Protein AF-V8CG29-F1 (afdb_monomer)

Secondary structure (DSSP, 8-state):
---------PPPPB-PSSEEEE----B---TT------HHHHHHGGGS-PPPSBSS-S----TTS--PBB--TTHHHHHHHHHHHS--SEEEEES--BSS--TTSHHHHHHTHHHHHHHHHHTTTSEEEEE--SSS-S--TTTSTTSEEE-GGG-SEEEEETTEEEEEE-S-TTS-HHHHHHHHHHHSHHHHHHHHHHHHHTTTHHHHHHHHHHHTSPPPP----HHHHHHHHHHHHHHHHHHHHHTHHHHT-GGGGGG--TT--GGG---EEEE-TT---EEETTEEEPPPHHHH-B-EE-

Organism: NCBI:txid1357399

pLDDT: mean 79.33, std 20.2, range [27.53, 98.56]

Radius of gyration: 20.29 Å; Cα contacts (8 Å, |Δi|>4): 491; chains: 1; bounding box: 60×56×51 Å

Mean predicted aligned error: 9.89 Å

Foldseek 3Di:
DDDDDPLPQDDFAAQDPQEWEAFAQADDQDPPDDPDPPPVCLVVVPPDCDDQQWPDDLDADDQPDFFIFGNDPPFPVRVLVSCLSPPTQAYEYAENSHLAAQVLAPVSCVSCVNVLVSLLSNLVPYAAEHAYYLRHANDDCVSVVSYRYHGQVNAQAWYDYPNAIAGGHQQPPPPDPVVVVVSCVCRPPVNSVVVNVVCVVVVNVVVVVVSVVSVVDDDDADDDDPVRVVVVQVVSQVVVLVVCVVCVCVNCPPSNPPDDPPDDDSVPHPYAYDHHHRQHSHDDDSYGHAHNCNPRSGMHTD

Nearest PDB structures (foldseek):
  6pj3-assembly1_A  TM=6.620E-01  e=3.407E-06  Klebsiella pneumoniae
  8s7f-assembly1_A-2  TM=5.990E-01  e=1.421E-06  Escherichia coli
  8qk2-assembly1_A-2  TM=6.636E-01  e=8.170E-06  Klebsiella pneumoniae
  6pib-assembly1_A  TM=5.629E-01  e=2.342E-06  Klebsiella pneumoniae
  5wly-assembly1_A  TM=5.897E-01  e=7.273E-05  Escherichia coli

Sequence (302 aa):
MAIALDSSSLHIPEILSPAVFIADAHYIPEPSYTFTLDSSKLESSQNTRAEAPLESKWEFLDSSSPYPRYIGENGFTGLLQSLLLKPPAQLFLMGDIAHLFIPHITHNATIHREFIALLNALSHCVEVFYFEGNHDFGLDSRLLPRVKIYPRKLQPAIFTYQNQPFLLSHGDCFITKGYECYITALSAPFTLSVLKLIDTLSLGYIHSYAQSLVNAKHIKSLAFNEDDFRDFASKRIAAYKHYAYSNAHDLLSPQNQAHKPYGQTLEEFDFGVIEGHFHIGKRWQSFFALPSFYCEKRILIL

Solvent-accessible surface area (backbone atoms only — not comparable to full-atom values): 17047 Å² total; per-residue (Å²): 134,84,79,78,78,79,82,72,65,49,72,73,50,69,65,47,71,48,25,38,38,43,14,30,40,46,45,73,75,63,98,77,75,74,87,70,86,58,67,70,56,70,68,66,55,82,80,58,91,71,75,72,56,38,82,53,72,102,66,73,62,53,100,85,52,75,64,49,34,57,72,49,65,72,58,70,62,35,50,56,52,51,36,62,78,54,60,41,55,24,37,37,38,26,10,24,46,29,55,72,37,40,49,70,28,65,62,52,37,56,66,36,45,57,60,44,50,52,51,46,59,38,29,75,73,21,51,31,36,38,30,26,27,96,35,24,36,67,78,51,55,90,72,34,74,61,44,48,71,36,52,61,91,56,47,67,34,69,31,28,45,95,91,39,47,29,37,36,34,18,51,77,66,90,74,47,74,67,55,54,51,52,54,52,55,58,69,29,70,67,46,43,52,49,52,27,51,51,25,63,75,50,73,41,49,53,55,56,50,53,49,51,62,52,70,71,53,80,86,74,71,51,87,64,60,72,67,60,40,50,54,50,50,51,54,49,52,51,52,54,50,51,49,48,64,75,38,38,64,74,78,55,33,85,60,42,61,80,72,64,68,91,83,76,56,78,91,71,60,79,67,23,35,40,31,12,70,63,31,54,53,45,73,57,94,57,37,38,38,33,26,21,26,57,84,67,30,21,35,47,57,77

Structure (mmCIF, N/CA/C/O backbone):
data_AF-V8CG29-F1
#
_entry.id   AF-V8CG29-F1
#
loop_
_atom_site.group_PDB
_atom_site.id
_atom_site.type_symbol
_atom_site.label_atom_id
_atom_site.label_alt_id
_atom_site.label_comp_id
_atom_site.label_asym_id
_atom_site.label_entity_id
_atom_site.label_seq_id
_atom_site.pdbx_PDB_ins_code
_atom_site.Cartn_x
_atom_site.Cartn_y
_atom_site.Cartn_z
_atom_site.occupancy
_atom_site.B_iso_or_equiv
_atom_site.auth_seq_id
_atom_site.auth_comp_id
_atom_site.auth_asym_id
_atom_site.auth_atom_id
_atom_site.pdbx_PDB_model_num
ATOM 1 N N . MET A 1 1 ? -39.908 -6.760 -21.863 1.00 34.03 1 MET A N 1
ATOM 2 C CA . MET A 1 1 ? -39.204 -7.638 -20.908 1.00 34.03 1 MET A CA 1
ATOM 3 C C . MET A 1 1 ? -38.256 -6.743 -20.126 1.00 34.03 1 MET A C 1
ATOM 5 O O . MET A 1 1 ? -37.232 -6.344 -20.660 1.00 34.03 1 MET A O 1
ATOM 9 N N . ALA A 1 2 ? -38.700 -6.266 -18.964 1.00 27.53 2 ALA A N 1
ATOM 10 C CA . ALA A 1 2 ? -37.921 -5.359 -18.130 1.00 27.53 2 ALA A CA 1
ATOM 11 C C . ALA A 1 2 ? -36.828 -6.176 -17.434 1.00 27.53 2 ALA A C 1
ATOM 13 O O . ALA A 1 2 ? -37.138 -7.108 -16.696 1.00 27.53 2 ALA A O 1
ATOM 14 N N . ILE A 1 3 ? -35.567 -5.869 -17.727 1.00 28.58 3 ILE A N 1
ATOM 15 C CA . ILE A 1 3 ? -34.434 -6.404 -16.976 1.00 28.58 3 ILE A CA 1
ATOM 16 C C . ILE A 1 3 ? -34.436 -5.644 -15.653 1.00 28.58 3 ILE A C 1
ATOM 18 O O . ILE A 1 3 ? -34.254 -4.426 -15.635 1.00 28.58 3 ILE A O 1
ATOM 22 N N . ALA A 1 4 ? -34.739 -6.356 -14.571 1.00 28.12 4 ALA A N 1
ATOM 23 C CA . ALA A 1 4 ? -34.609 -5.843 -13.221 1.00 28.12 4 ALA A CA 1
ATOM 24 C C . 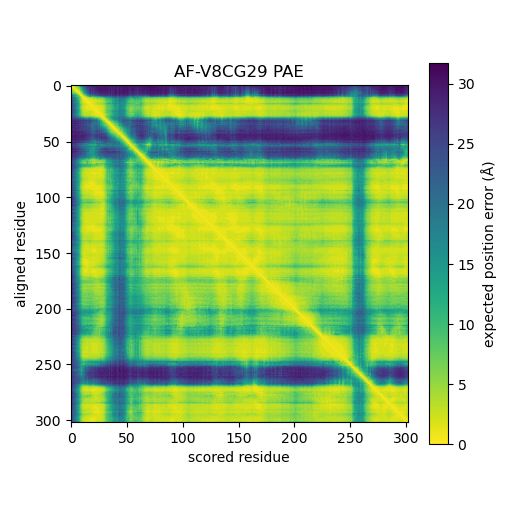ALA A 1 4 ? -33.145 -5.437 -13.005 1.00 28.12 4 ALA A C 1
ATOM 26 O O . ALA A 1 4 ? -32.244 -6.269 -13.100 1.00 28.12 4 ALA A O 1
ATOM 27 N N . LEU A 1 5 ? -32.917 -4.144 -12.780 1.00 30.52 5 LEU A N 1
ATOM 28 C CA . LEU A 1 5 ? -31.657 -3.642 -12.253 1.00 30.52 5 LEU A CA 1
ATOM 29 C C . LEU A 1 5 ? -31.585 -4.105 -10.800 1.00 30.52 5 LEU A C 1
ATOM 31 O O . LEU A 1 5 ? -32.361 -3.645 -9.964 1.00 30.52 5 LEU A O 1
ATOM 35 N N . ASP A 1 6 ? -30.702 -5.064 -10.545 1.00 31.94 6 ASP A N 1
ATOM 36 C CA . ASP A 1 6 ? -30.372 -5.527 -9.206 1.00 31.94 6 ASP A CA 1
ATOM 37 C C . ASP A 1 6 ? -29.785 -4.354 -8.411 1.00 31.94 6 ASP A C 1
ATOM 39 O O . ASP A 1 6 ? -28.747 -3.785 -8.759 1.00 31.94 6 ASP A O 1
ATOM 43 N N . SER A 1 7 ? -30.510 -3.934 -7.380 1.00 35.12 7 SER A N 1
ATOM 44 C CA . SER A 1 7 ? -30.090 -2.921 -6.425 1.00 35.12 7 SER A CA 1
ATOM 45 C C . SER A 1 7 ? -29.078 -3.546 -5.466 1.00 35.12 7 SER A C 1
ATOM 47 O O . SER A 1 7 ? -29.428 -3.916 -4.345 1.00 35.12 7 SER A O 1
ATOM 49 N N . SER A 1 8 ? -27.826 -3.684 -5.902 1.00 38.28 8 SER A N 1
ATOM 50 C CA . SER A 1 8 ? -26.738 -4.116 -5.028 1.00 38.28 8 SER A CA 1
ATOM 51 C C . SER A 1 8 ? -26.508 -3.052 -3.951 1.00 38.28 8 SER A C 1
ATOM 53 O O . SER A 1 8 ? -25.985 -1.972 -4.234 1.00 38.28 8 SER A O 1
ATOM 55 N N . SER A 1 9 ? -26.915 -3.345 -2.718 1.00 38.59 9 SER A N 1
ATOM 56 C CA . SER A 1 9 ? -26.500 -2.619 -1.518 1.00 38.59 9 SER A CA 1
ATOM 57 C C . SER A 1 9 ? -24.975 -2.526 -1.496 1.00 38.59 9 SER A C 1
ATOM 59 O O . SER A 1 9 ? -24.293 -3.550 -1.435 1.00 38.59 9 SER A O 1
ATOM 61 N N . LEU A 1 10 ? -24.440 -1.312 -1.594 1.00 46.72 10 LEU A N 1
ATOM 62 C CA . LEU A 1 10 ? -23.004 -1.079 -1.637 1.00 46.72 10 LEU A CA 1
ATOM 63 C C . LEU A 1 10 ? -22.427 -1.402 -0.239 1.00 46.72 10 LEU A C 1
ATOM 65 O O . LEU A 1 10 ? -22.862 -0.840 0.766 1.00 46.72 10 LEU A O 1
ATOM 69 N N . HIS A 1 11 ? -21.546 -2.404 -0.177 1.00 66.31 11 HIS A N 1
ATOM 70 C CA . HIS A 1 11 ? -21.019 -3.012 1.051 1.00 66.31 11 HIS A CA 1
ATOM 71 C C . HIS A 1 11 ? -19.610 -2.464 1.320 1.00 66.31 11 HIS A C 1
ATOM 73 O O . HIS A 1 11 ? -18.736 -2.588 0.461 1.00 66.31 11 HIS A O 1
ATOM 79 N N . ILE A 1 12 ? -19.368 -1.878 2.500 1.00 81.44 12 ILE A N 1
ATOM 80 C CA . ILE A 1 12 ? -18.006 -1.512 2.932 1.00 81.44 12 ILE A CA 1
ATOM 81 C C . ILE A 1 12 ? -17.187 -2.809 3.019 1.00 81.44 12 ILE A C 1
ATOM 83 O O . ILE A 1 12 ? -17.648 -3.749 3.665 1.00 81.44 12 ILE A O 1
ATOM 87 N N . PRO A 1 13 ? -16.026 -2.924 2.355 1.00 90.44 13 PRO A N 1
ATOM 88 C CA . PRO A 1 13 ? -15.262 -4.166 2.367 1.00 90.44 13 PRO A CA 1
ATOM 89 C C . PRO A 1 13 ? -14.799 -4.516 3.788 1.00 90.44 13 PRO A C 1
ATOM 91 O O . PRO A 1 13 ? -14.335 -3.653 4.531 1.00 90.44 13 PRO A O 1
ATOM 94 N N . GLU A 1 14 ? -14.921 -5.790 4.155 1.00 94.19 14 GLU A N 1
ATOM 95 C CA . GLU A 1 14 ? -14.506 -6.303 5.462 1.00 94.19 14 GLU A CA 1
ATOM 96 C C . GLU A 1 14 ? -13.064 -6.828 5.412 1.00 94.19 14 GLU A C 1
ATOM 98 O O . GLU A 1 14 ? -12.642 -7.428 4.419 1.00 94.19 14 GLU A O 1
ATOM 103 N N . ILE A 1 15 ? -12.312 -6.607 6.490 1.00 95.00 15 ILE A N 1
ATOM 104 C CA . ILE A 1 15 ? -11.005 -7.212 6.744 1.00 95.00 15 ILE A CA 1
ATOM 105 C C . ILE A 1 15 ? -11.249 -8.599 7.351 1.00 95.00 15 ILE A C 1
ATOM 107 O O . ILE A 1 15 ? -11.707 -8.721 8.488 1.00 95.00 15 ILE A O 1
ATOM 111 N N . LEU A 1 16 ? -10.956 -9.644 6.582 1.00 93.00 16 LEU A N 1
ATOM 112 C CA . LEU A 1 16 ? -11.199 -11.042 6.925 1.00 93.00 16 LEU A CA 1
ATOM 113 C C . LEU A 1 16 ? -9.931 -11.698 7.463 1.00 93.00 16 LEU A C 1
ATOM 115 O O . LEU A 1 16 ? -8.890 -11.691 6.809 1.00 93.00 16 LEU A O 1
ATOM 119 N N . SER A 1 17 ? -10.042 -12.328 8.628 1.00 87.75 17 SER A N 1
ATOM 120 C CA . SER A 1 17 ? -8.912 -13.010 9.250 1.00 87.75 17 SER A CA 1
ATOM 121 C C . SER A 1 17 ? -8.660 -14.412 8.655 1.00 87.75 17 SER A C 1
ATOM 123 O O . SER A 1 17 ? -9.624 -15.146 8.409 1.00 87.75 17 SER A O 1
ATOM 125 N N . PRO A 1 18 ? -7.393 -14.837 8.460 1.00 90.38 18 PRO A N 1
ATOM 126 C CA . PRO A 1 18 ? -6.180 -14.044 8.654 1.00 90.38 18 PRO A CA 1
ATOM 127 C C . PRO A 1 18 ? -5.969 -13.052 7.501 1.00 90.38 18 PRO A C 1
ATOM 129 O O . PRO A 1 18 ? -5.910 -13.459 6.339 1.00 90.38 18 PRO A O 1
ATOM 132 N N . ALA A 1 19 ? -5.804 -11.773 7.828 1.00 93.75 19 ALA A N 1
ATOM 133 C CA . ALA A 1 19 ? -5.446 -10.697 6.913 1.00 93.75 19 ALA A CA 1
ATOM 134 C C . ALA A 1 19 ? -3.990 -10.295 7.149 1.00 93.75 19 ALA A C 1
ATOM 136 O O . ALA A 1 19 ? -3.619 -9.869 8.241 1.00 93.75 19 ALA A O 1
ATOM 137 N N . VAL A 1 20 ? -3.157 -10.415 6.118 1.00 94.94 20 VAL A N 1
ATOM 138 C CA . VAL A 1 20 ? -1.737 -10.051 6.181 1.00 94.94 20 VAL A CA 1
ATOM 139 C C . VAL A 1 20 ? -1.539 -8.661 5.600 1.00 94.94 20 VAL A C 1
ATOM 141 O O . VAL A 1 20 ? -1.931 -8.412 4.468 1.00 94.94 20 VAL A O 1
ATOM 144 N N . PHE A 1 21 ? -0.878 -7.776 6.336 1.00 97.00 21 PHE A N 1
ATOM 145 C CA . PHE A 1 21 ? -0.524 -6.429 5.902 1.00 97.00 21 PHE A CA 1
ATOM 146 C C . PHE A 1 21 ? 0.991 -6.303 5.802 1.00 97.00 21 PHE A C 1
ATOM 148 O O . PHE A 1 21 ? 1.718 -6.570 6.763 1.00 97.00 21 PHE A O 1
ATOM 155 N N . ILE A 1 22 ? 1.460 -5.857 4.642 1.00 96.75 22 ILE A N 1
ATOM 156 C CA . ILE A 1 22 ? 2.871 -5.619 4.357 1.00 96.75 22 ILE A CA 1
ATOM 157 C C . ILE A 1 22 ? 3.008 -4.179 3.881 1.00 96.75 22 ILE A C 1
ATOM 159 O O . ILE A 1 22 ? 2.301 -3.772 2.965 1.00 96.75 22 ILE A O 1
ATOM 163 N N . ALA A 1 23 ? 3.918 -3.427 4.487 1.00 96.12 23 ALA A N 1
ATOM 164 C CA . ALA A 1 23 ? 4.266 -2.073 4.079 1.00 96.12 23 ALA A CA 1
ATOM 165 C C . ALA A 1 23 ? 5.773 -1.972 3.856 1.00 96.12 23 ALA A C 1
ATOM 167 O O . ALA A 1 23 ? 6.543 -2.715 4.476 1.00 96.12 23 ALA A O 1
ATOM 168 N N . ASP A 1 24 ? 6.171 -1.040 2.991 1.00 93.12 24 ASP A N 1
ATOM 169 C CA . ASP A 1 24 ? 7.565 -0.634 2.823 1.00 93.12 24 ASP A CA 1
ATOM 170 C C . ASP A 1 24 ? 8.512 -1.825 2.600 1.00 93.12 24 ASP A C 1
ATOM 172 O O . ASP A 1 24 ? 9.468 -2.062 3.339 1.00 93.12 24 ASP A O 1
ATOM 176 N N . ALA A 1 25 ? 8.185 -2.678 1.628 1.00 93.38 25 ALA A N 1
ATOM 177 C CA . ALA A 1 25 ? 9.011 -3.843 1.324 1.00 93.38 25 ALA A CA 1
ATOM 178 C C . ALA A 1 25 ? 10.212 -3.488 0.440 1.00 93.38 25 ALA A C 1
ATOM 180 O O . ALA A 1 25 ? 11.212 -4.212 0.480 1.00 93.38 25 ALA A O 1
ATOM 181 N N . HIS A 1 26 ? 10.117 -2.389 -0.323 1.00 92.25 26 HIS A N 1
ATOM 182 C CA . HIS A 1 26 ? 11.144 -1.889 -1.235 1.00 92.25 26 HIS A CA 1
ATOM 183 C C . HIS A 1 26 ? 11.833 -2.998 -2.048 1.00 92.25 26 HIS A C 1
ATOM 185 O O . HIS A 1 26 ? 13.058 -3.078 -2.139 1.00 92.25 26 HIS A O 1
ATOM 191 N N . TYR A 1 27 ? 11.033 -3.872 -2.654 1.00 92.56 27 TYR A N 1
ATOM 192 C CA . TYR A 1 27 ? 11.509 -4.912 -3.554 1.00 92.56 27 TYR A CA 1
ATOM 193 C C . TYR A 1 27 ? 12.274 -4.311 -4.738 1.00 92.56 27 TYR A C 1
ATOM 195 O O . TYR A 1 27 ? 11.787 -3.398 -5.408 1.00 92.56 27 TYR A O 1
ATOM 203 N N . ILE A 1 28 ? 13.461 -4.856 -5.000 1.00 89.50 28 ILE A N 1
ATOM 204 C CA . ILE A 1 28 ? 14.303 -4.521 -6.147 1.00 89.50 28 ILE A CA 1
ATOM 205 C C . ILE A 1 28 ? 14.414 -5.789 -7.006 1.00 89.50 28 ILE A C 1
ATOM 207 O O . ILE A 1 28 ? 14.824 -6.827 -6.481 1.00 89.50 28 ILE A O 1
ATOM 211 N N . PRO A 1 29 ? 14.045 -5.746 -8.299 1.00 85.62 29 PRO A N 1
ATOM 212 C CA . PRO A 1 29 ? 14.230 -6.884 -9.190 1.00 85.62 29 PRO A CA 1
ATOM 213 C C . PRO A 1 29 ? 15.710 -7.230 -9.368 1.00 85.62 29 PRO A C 1
ATOM 215 O O . PRO A 1 29 ? 16.511 -6.376 -9.747 1.00 85.62 29 PRO A O 1
ATOM 218 N N . GLU A 1 30 ? 16.057 -8.497 -9.155 1.00 74.81 30 GLU A N 1
ATOM 219 C CA . GLU A 1 30 ? 17.387 -9.024 -9.465 1.00 74.81 30 GLU A CA 1
ATOM 220 C C . GLU A 1 30 ? 17.439 -9.490 -10.933 1.00 74.81 30 GLU A C 1
ATOM 222 O O . GLU A 1 30 ? 16.522 -10.187 -11.377 1.00 74.81 30 GLU A O 1
ATOM 227 N N . PRO A 1 31 ? 18.501 -9.188 -11.707 1.00 56.25 31 PRO A N 1
ATOM 228 C CA . PRO A 1 31 ? 18.587 -9.541 -13.131 1.00 56.25 31 PRO A CA 1
ATOM 229 C C . PRO A 1 31 ? 18.577 -11.049 -13.444 1.00 56.25 31 PRO A C 1
ATOM 231 O O . PRO A 1 31 ? 18.429 -11.425 -14.607 1.00 56.25 31 PRO A O 1
ATOM 234 N N . SER A 1 32 ? 18.793 -11.911 -12.446 1.00 47.50 32 SER A N 1
ATOM 235 C CA . SER A 1 32 ? 19.057 -13.348 -12.615 1.00 47.50 32 SER A CA 1
ATOM 236 C C . SER A 1 32 ? 18.117 -14.275 -11.842 1.00 47.50 32 SER A C 1
ATOM 238 O O . SER A 1 32 ? 18.257 -15.496 -11.958 1.00 47.50 32 SER A O 1
ATOM 240 N N . TYR A 1 33 ? 17.154 -13.749 -11.079 1.00 45.09 33 TYR A N 1
ATOM 241 C CA . TYR A 1 33 ? 16.130 -14.615 -10.502 1.00 45.09 33 TYR A CA 1
ATOM 242 C C . TYR A 1 33 ? 15.228 -15.105 -11.641 1.00 45.09 33 TYR A C 1
ATOM 244 O O . TYR A 1 33 ? 14.892 -14.349 -12.550 1.00 45.09 33 TYR A O 1
ATOM 252 N N . THR A 1 34 ? 14.963 -16.411 -11.668 1.00 43.78 34 THR A N 1
ATOM 253 C CA . THR A 1 34 ? 13.968 -17.007 -12.560 1.00 43.78 34 THR A CA 1
ATOM 254 C C . THR A 1 34 ? 12.904 -17.627 -11.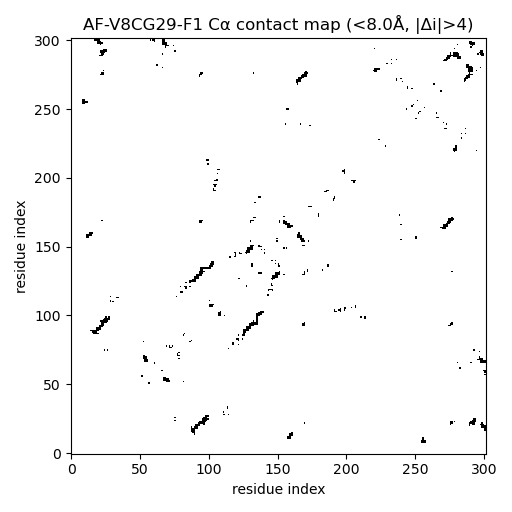679 1.00 43.78 34 THR A C 1
ATOM 256 O O . THR A 1 34 ? 13.148 -18.657 -11.046 1.00 43.78 34 THR A O 1
ATOM 259 N N . PHE A 1 35 ? 11.728 -17.006 -11.617 1.00 46.88 35 PHE A N 1
ATOM 260 C CA . PHE A 1 35 ? 10.584 -17.586 -10.927 1.00 46.88 35 PHE A CA 1
ATOM 261 C C . PHE A 1 35 ? 10.130 -18.840 -11.681 1.00 46.88 35 PHE A C 1
ATOM 263 O O . PHE A 1 35 ? 9.373 -18.786 -12.650 1.00 46.88 35 PHE A O 1
ATOM 270 N N . THR A 1 36 ? 10.628 -19.993 -11.245 1.00 45.53 36 THR A N 1
ATOM 271 C CA . THR A 1 36 ? 10.132 -21.300 -11.666 1.00 45.53 36 THR A CA 1
ATOM 272 C C . THR A 1 36 ? 9.111 -21.751 -10.635 1.00 45.53 36 THR A C 1
ATOM 274 O O . THR A 1 36 ? 9.452 -22.124 -9.514 1.00 45.53 36 THR A O 1
ATOM 277 N N . LEU A 1 37 ? 7.830 -21.688 -11.009 1.00 48.44 37 LEU A N 1
ATOM 278 C CA . LEU A 1 37 ? 6.766 -22.333 -10.250 1.00 48.44 37 LEU A CA 1
ATOM 279 C C . LEU A 1 37 ? 6.925 -23.848 -10.431 1.00 48.44 37 LEU A C 1
ATOM 281 O O . LEU A 1 37 ? 6.320 -24.453 -11.317 1.00 48.44 37 LEU A O 1
ATOM 285 N N . ASP A 1 38 ? 7.813 -24.448 -9.643 1.00 41.81 38 ASP A N 1
ATOM 286 C CA . ASP A 1 38 ? 8.037 -25.887 -9.667 1.00 41.81 38 ASP A CA 1
ATOM 287 C C . ASP A 1 38 ? 6.854 -26.593 -8.995 1.00 41.81 38 ASP A C 1
ATOM 289 O O . ASP A 1 38 ? 6.817 -26.827 -7.786 1.00 41.81 38 ASP A O 1
ATOM 293 N N . SER A 1 39 ? 5.851 -26.903 -9.812 1.00 40.59 39 SER A N 1
ATOM 294 C CA . SER A 1 39 ? 4.637 -27.622 -9.424 1.00 40.59 39 SER A CA 1
ATOM 295 C C . SER A 1 39 ? 4.937 -29.003 -8.824 1.00 40.59 39 SER A C 1
ATOM 297 O O . SER A 1 39 ? 4.123 -29.508 -8.057 1.00 40.59 39 SER A O 1
ATOM 299 N N . SER A 1 40 ? 6.123 -29.577 -9.073 1.00 38.97 40 SER A N 1
ATOM 300 C CA . SER A 1 40 ? 6.540 -30.862 -8.494 1.00 38.97 40 SER A CA 1
ATOM 301 C C . SER A 1 40 ? 6.942 -30.769 -7.011 1.00 38.97 40 SER A C 1
ATOM 303 O O . SER A 1 40 ? 6.782 -31.738 -6.267 1.00 38.97 40 SER A O 1
ATOM 305 N N . LYS A 1 41 ? 7.366 -29.588 -6.531 1.00 39.88 41 LYS A N 1
ATOM 306 C CA . LYS A 1 41 ? 7.639 -29.340 -5.101 1.00 39.88 41 LYS A CA 1
ATOM 307 C C . LYS A 1 41 ? 6.378 -29.098 -4.273 1.00 39.88 41 LYS A C 1
ATOM 309 O O . LYS A 1 41 ? 6.429 -29.224 -3.048 1.00 39.88 41 LYS A O 1
ATOM 314 N N . LEU A 1 42 ? 5.254 -28.779 -4.919 1.00 40.84 42 LEU A N 1
ATOM 315 C CA . LEU A 1 42 ? 3.969 -28.594 -4.242 1.00 40.84 42 LEU A CA 1
ATOM 316 C C . LEU A 1 42 ? 3.427 -29.926 -3.692 1.00 40.84 42 LEU A C 1
ATOM 318 O O . LEU A 1 42 ? 2.812 -29.947 -2.629 1.00 40.84 42 LEU A O 1
ATOM 322 N N . GLU A 1 43 ? 3.710 -31.039 -4.376 1.00 34.81 43 GLU A N 1
ATOM 323 C CA . GLU A 1 43 ? 3.275 -32.380 -3.962 1.00 34.81 43 GLU A CA 1
ATOM 324 C C . GLU A 1 43 ? 4.311 -33.099 -3.078 1.00 34.81 43 GLU A C 1
ATOM 326 O O . GLU A 1 43 ? 3.936 -33.837 -2.167 1.00 34.81 43 GLU A O 1
ATOM 331 N N . SER A 1 44 ? 5.616 -32.844 -3.253 1.00 31.27 44 SER A N 1
ATOM 332 C CA . SER A 1 44 ? 6.663 -33.516 -2.462 1.00 31.27 44 SER A CA 1
ATOM 333 C C . SER A 1 44 ? 6.900 -32.911 -1.068 1.00 31.27 44 SER A C 1
ATOM 335 O O . SER A 1 44 ? 7.568 -33.527 -0.238 1.00 31.27 44 SER A O 1
ATOM 337 N N . SER A 1 45 ? 6.364 -31.719 -0.779 1.00 38.22 45 SER A N 1
ATOM 338 C CA . SER A 1 45 ? 6.527 -31.032 0.515 1.00 38.22 45 SER A CA 1
ATOM 339 C C . SER A 1 45 ? 5.550 -31.503 1.607 1.00 38.22 45 SER A C 1
ATOM 341 O O . SER A 1 45 ? 5.539 -30.939 2.702 1.00 38.22 45 SER A O 1
ATOM 343 N N . GLN A 1 46 ? 4.747 -32.544 1.369 1.00 37.72 46 GLN A N 1
ATOM 344 C CA . GLN A 1 46 ? 3.841 -33.075 2.395 1.00 37.72 46 GLN A CA 1
ATOM 345 C C . GLN A 1 46 ? 4.538 -33.932 3.470 1.00 37.72 46 GLN A C 1
ATOM 347 O O . GLN A 1 46 ? 3.871 -34.352 4.412 1.00 37.72 46 GLN A O 1
ATOM 352 N N . ASN A 1 47 ? 5.857 -34.176 3.386 1.00 35.75 47 ASN A N 1
ATOM 353 C CA . ASN A 1 47 ? 6.530 -35.121 4.293 1.00 35.75 47 ASN A CA 1
ATOM 354 C C . ASN A 1 47 ? 7.807 -34.637 5.001 1.00 35.75 47 ASN A C 1
ATOM 356 O O . ASN A 1 47 ? 8.500 -35.427 5.638 1.00 35.75 47 ASN A O 1
ATOM 360 N N . THR A 1 48 ? 8.089 -33.337 4.989 1.00 35.22 48 THR A N 1
ATOM 361 C CA . THR A 1 48 ? 9.075 -32.737 5.898 1.00 35.22 48 THR A CA 1
ATOM 362 C C . THR A 1 48 ? 8.431 -31.560 6.597 1.00 35.22 48 THR A C 1
ATOM 364 O O . THR A 1 48 ? 7.950 -30.632 5.954 1.00 35.22 48 THR A O 1
ATOM 367 N N . ARG A 1 49 ? 8.404 -31.623 7.928 1.00 38.03 49 ARG A N 1
ATOM 368 C CA . ARG A 1 49 ? 7.906 -30.585 8.831 1.00 38.03 49 ARG A CA 1
ATOM 369 C C . ARG A 1 49 ? 8.830 -29.362 8.727 1.00 38.03 49 ARG A C 1
ATOM 371 O O . ARG A 1 49 ? 9.677 -29.163 9.585 1.00 38.03 49 ARG A O 1
ATOM 378 N N . ALA A 1 50 ? 8.725 -28.604 7.637 1.00 41.56 50 ALA A N 1
ATOM 379 C CA . ALA A 1 50 ? 9.383 -27.314 7.510 1.00 41.56 50 ALA A CA 1
ATOM 380 C C . ALA A 1 50 ? 8.794 -26.405 8.595 1.00 41.56 50 ALA A C 1
ATOM 382 O O . ALA A 1 50 ? 7.579 -26.190 8.642 1.00 41.56 50 ALA A O 1
ATOM 383 N N . GLU A 1 51 ? 9.633 -25.966 9.530 1.00 46.16 51 GLU A N 1
ATOM 384 C CA . GLU A 1 51 ? 9.239 -25.001 10.553 1.00 46.16 51 GLU A CA 1
ATOM 385 C C . GLU A 1 51 ? 8.687 -23.738 9.872 1.00 46.16 51 GLU A C 1
ATOM 387 O O . GLU A 1 51 ? 9.163 -23.326 8.813 1.00 46.16 51 GLU A O 1
ATOM 392 N N . ALA A 1 52 ? 7.612 -23.168 10.426 1.00 52.47 52 ALA A N 1
ATOM 393 C CA . ALA A 1 52 ? 6.941 -22.022 9.820 1.00 52.47 52 ALA A CA 1
ATOM 394 C C . ALA A 1 52 ? 7.917 -20.826 9.722 1.00 52.47 52 ALA A C 1
ATOM 396 O O . ALA A 1 52 ? 8.590 -20.534 10.705 1.00 52.47 52 ALA A O 1
ATOM 397 N N . PRO A 1 53 ? 7.984 -20.097 8.590 1.00 61.81 53 PRO A N 1
ATOM 398 C CA . PRO A 1 53 ? 9.000 -19.061 8.344 1.00 61.81 53 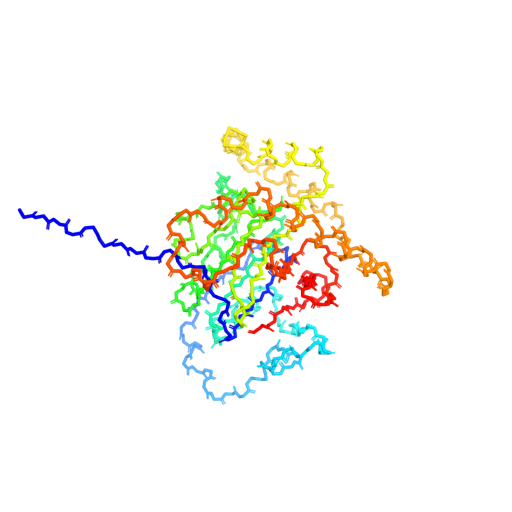PRO A CA 1
ATOM 399 C C . PRO A 1 53 ? 8.759 -17.724 9.087 1.00 61.81 53 PRO A C 1
ATOM 401 O O . PRO A 1 53 ? 9.232 -16.668 8.661 1.00 61.81 53 PRO A O 1
ATOM 404 N N . LEU A 1 54 ? 8.020 -17.756 10.197 1.00 56.38 54 LEU A N 1
ATOM 405 C CA . LEU A 1 54 ? 7.674 -16.619 11.055 1.00 56.38 54 LEU A CA 1
ATOM 406 C C . LEU A 1 54 ? 8.109 -16.927 12.497 1.00 56.38 54 LEU A C 1
ATOM 408 O O . LEU A 1 54 ? 7.951 -18.059 12.951 1.00 56.38 54 LEU A O 1
ATOM 412 N N . GLU A 1 55 ? 8.628 -15.923 13.219 1.00 49.47 55 GLU A N 1
ATOM 413 C CA . GLU A 1 55 ? 9.055 -16.062 14.632 1.00 49.47 55 GLU A CA 1
ATOM 414 C C . GLU A 1 55 ? 7.923 -16.538 15.567 1.00 49.47 55 GLU A C 1
ATOM 416 O O . GLU A 1 55 ? 8.190 -17.135 16.609 1.00 49.47 55 GLU A O 1
ATOM 421 N N . SER A 1 56 ? 6.660 -16.321 15.189 1.00 49.16 56 SER A N 1
ATOM 422 C CA . SER A 1 56 ? 5.480 -16.861 15.863 1.00 49.16 56 SER A CA 1
ATOM 423 C C . SER A 1 56 ? 4.634 -17.693 14.898 1.00 49.16 56 SER A C 1
ATOM 425 O O . SER A 1 56 ? 4.643 -17.493 13.679 1.00 49.16 56 SER A O 1
ATOM 427 N N . LYS A 1 57 ? 3.845 -18.633 15.442 1.00 49.34 57 LYS A N 1
ATOM 428 C CA . LYS A 1 57 ? 2.719 -19.215 14.696 1.00 49.34 57 LYS A CA 1
ATOM 429 C C . LYS A 1 57 ? 1.803 -18.079 14.217 1.00 49.34 57 LYS A C 1
ATOM 431 O O . LYS A 1 57 ? 1.907 -16.952 14.691 1.00 49.34 57 LYS A O 1
ATOM 436 N N . TRP A 1 58 ? 0.884 -18.394 13.304 1.00 45.22 58 TRP A N 1
ATOM 437 C CA . TRP A 1 58 ? -0.227 -17.532 12.858 1.00 45.22 58 TRP A CA 1
ATOM 438 C C . TRP A 1 58 ? -1.223 -17.247 13.997 1.00 45.22 58 TRP A C 1
ATOM 440 O O . TRP A 1 58 ? -2.430 -17.401 13.852 1.00 45.22 58 TRP A O 1
ATOM 450 N N . GLU A 1 59 ? -0.696 -16.968 15.175 1.00 40.12 59 GLU A N 1
ATOM 451 C CA . GLU A 1 59 ? -1.405 -16.605 16.371 1.00 40.12 59 GLU A CA 1
ATOM 452 C C . GLU A 1 59 ? -1.560 -15.091 16.320 1.00 40.12 59 GLU A C 1
ATOM 454 O O . GLU A 1 59 ? -0.630 -14.346 16.004 1.00 40.12 59 GLU A O 1
ATOM 459 N N . PHE A 1 60 ? -2.803 -14.686 16.528 1.00 39.38 60 PHE A N 1
ATOM 460 C CA . PHE A 1 60 ? -3.272 -13.322 16.438 1.00 39.38 60 PHE A CA 1
ATOM 461 C C . PHE A 1 60 ? -2.420 -12.388 17.292 1.00 39.38 60 PHE A C 1
ATOM 463 O O . PHE A 1 60 ? -2.077 -12.704 18.432 1.00 39.38 60 PHE A O 1
ATOM 470 N N . LEU A 1 61 ? -2.139 -11.204 16.754 1.00 45.78 61 LEU A N 1
ATOM 471 C CA . LEU A 1 61 ? -1.605 -10.113 17.549 1.00 45.78 61 LEU A CA 1
ATOM 472 C C . LEU A 1 61 ? -2.701 -9.629 18.503 1.00 45.78 61 LEU A C 1
ATOM 474 O O . LEU A 1 61 ? -3.612 -8.902 18.102 1.00 45.78 61 LEU A O 1
ATOM 478 N N . ASP A 1 62 ? -2.606 -9.997 19.781 1.00 42.19 62 ASP A N 1
ATOM 479 C CA . ASP A 1 62 ? -3.181 -9.143 20.815 1.00 42.19 62 ASP A CA 1
ATOM 480 C C . AS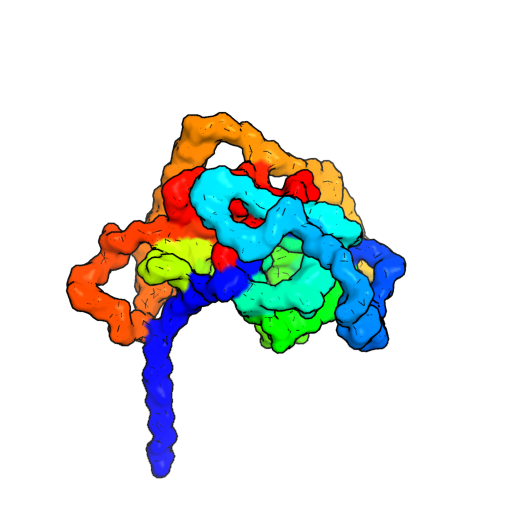P A 1 62 ? -2.440 -7.791 20.821 1.00 42.19 62 ASP A C 1
ATOM 482 O O . ASP A 1 62 ? -1.352 -7.640 20.260 1.00 42.19 62 ASP A O 1
ATOM 486 N N . SER A 1 63 ? -3.027 -6.762 21.430 1.00 43.25 63 SER A N 1
ATOM 487 C CA . SER A 1 63 ? -2.439 -5.415 21.466 1.00 43.25 63 SER A CA 1
ATOM 488 C C . SER A 1 63 ? -1.060 -5.329 22.142 1.00 43.25 63 SER A C 1
ATOM 490 O O . SER A 1 63 ? -0.449 -4.263 22.094 1.00 43.25 63 SER A O 1
ATOM 492 N N . SER A 1 64 ? -0.593 -6.399 22.794 1.00 44.38 64 SER A N 1
ATOM 493 C CA . SER A 1 64 ? 0.703 -6.487 23.472 1.00 44.38 64 SER A CA 1
ATOM 494 C C . SER A 1 64 ? 1.759 -7.288 22.708 1.00 44.38 64 SER A C 1
ATOM 496 O O . SER A 1 64 ? 2.943 -7.175 23.028 1.00 44.38 64 SER A O 1
ATOM 498 N N . SER A 1 65 ? 1.373 -8.065 21.695 1.00 50.03 65 SER A N 1
ATOM 499 C CA . SER A 1 65 ? 2.310 -8.861 20.911 1.00 50.03 65 SER A CA 1
ATOM 500 C C . SER A 1 65 ? 3.000 -7.998 19.842 1.00 50.03 65 SER A C 1
ATOM 502 O O . SER A 1 65 ? 2.339 -7.226 19.144 1.00 50.03 65 SER A O 1
ATOM 504 N N . PRO A 1 66 ? 4.332 -8.096 19.675 1.00 59.38 66 PRO A N 1
ATOM 505 C CA . PRO A 1 66 ? 5.035 -7.389 18.612 1.00 59.38 66 PRO A CA 1
ATOM 506 C C . PRO A 1 66 ? 4.650 -7.962 17.243 1.00 59.38 66 PRO A C 1
ATOM 508 O O . PRO A 1 66 ? 4.492 -9.173 17.107 1.00 59.38 66 PRO A O 1
ATOM 511 N N . TYR A 1 67 ? 4.564 -7.104 16.220 1.00 64.81 67 TYR A N 1
ATOM 512 C CA . TYR A 1 67 ? 4.356 -7.505 14.822 1.00 64.81 67 TYR A CA 1
ATOM 513 C C . TYR A 1 67 ? 5.272 -8.681 14.437 1.00 64.81 67 TYR A C 1
ATOM 515 O O . TYR A 1 67 ? 6.488 -8.556 14.632 1.00 64.81 67 TYR A O 1
ATOM 523 N N . PRO A 1 68 ? 4.754 -9.807 13.906 1.00 75.50 68 PRO A N 1
ATOM 524 C CA . PRO A 1 68 ? 5.573 -10.974 13.623 1.00 75.50 68 PRO A CA 1
ATOM 525 C C . PRO A 1 68 ? 6.661 -10.639 12.608 1.00 75.50 68 PRO A C 1
ATOM 527 O O . PRO A 1 68 ? 6.440 -9.909 11.637 1.00 75.50 68 PRO A O 1
ATOM 530 N N . ARG A 1 69 ? 7.851 -11.189 12.846 1.00 79.12 69 ARG A N 1
ATOM 531 C CA . ARG A 1 69 ? 8.997 -11.053 11.955 1.00 79.12 69 ARG A CA 1
ATOM 532 C C . ARG A 1 69 ? 9.090 -12.262 11.034 1.00 79.12 69 ARG A C 1
ATOM 534 O O . ARG A 1 69 ? 9.048 -13.406 11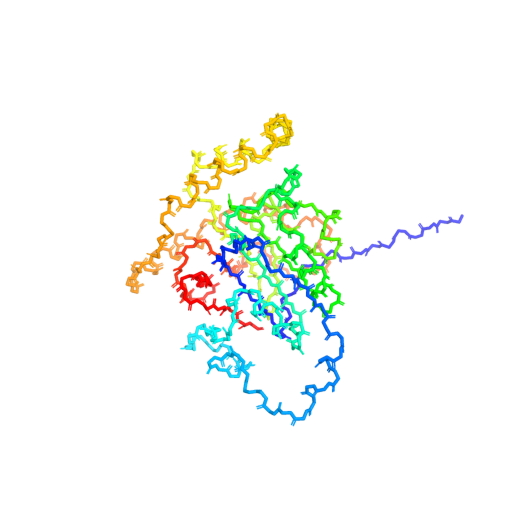.486 1.00 79.12 69 ARG A O 1
ATOM 541 N N . TYR A 1 70 ? 9.252 -11.995 9.748 1.00 82.38 70 TYR A N 1
ATOM 542 C CA . TYR A 1 70 ? 9.629 -12.982 8.755 1.00 82.38 70 TYR A CA 1
ATOM 543 C C . TYR A 1 70 ? 11.130 -13.261 8.853 1.00 82.38 70 TYR A C 1
ATOM 545 O O . TYR A 1 70 ? 11.953 -12.346 8.777 1.00 82.38 70 TYR A O 1
ATOM 553 N N . ILE A 1 71 ? 11.471 -14.536 9.007 1.00 78.38 71 ILE A N 1
ATOM 554 C CA . ILE A 1 71 ? 12.853 -15.018 9.162 1.00 78.38 71 ILE A CA 1
ATOM 555 C C . ILE A 1 71 ? 13.277 -15.957 8.030 1.00 78.38 71 ILE A C 1
ATOM 557 O O . ILE A 1 71 ? 14.394 -16.467 8.042 1.00 78.38 71 ILE A O 1
ATOM 561 N N . GLY A 1 72 ? 12.395 -16.200 7.059 1.00 73.00 72 GLY A N 1
ATOM 562 C CA . GLY A 1 72 ? 12.699 -17.067 5.930 1.00 73.00 72 GLY A CA 1
ATOM 563 C C . GLY A 1 72 ? 13.722 -16.468 4.961 1.00 73.00 72 GLY A C 1
ATOM 564 O O . GLY A 1 72 ? 14.021 -15.270 4.958 1.00 73.00 72 GLY A O 1
ATOM 565 N N . GLU A 1 73 ? 14.249 -17.328 4.096 1.00 75.50 73 GLU A N 1
ATOM 566 C CA . GLU A 1 73 ? 15.209 -16.948 3.060 1.00 75.50 73 GLU A CA 1
ATOM 567 C C . GLU A 1 73 ? 14.559 -16.069 1.973 1.00 75.50 73 GLU A C 1
ATOM 569 O O . GLU A 1 73 ? 13.334 -15.943 1.889 1.00 75.50 73 GLU A O 1
ATOM 574 N N . ASN A 1 74 ? 15.388 -15.456 1.122 1.00 81.81 74 ASN A N 1
ATOM 575 C CA . ASN A 1 74 ? 14.978 -14.685 -0.065 1.00 81.81 74 ASN A CA 1
ATOM 576 C C . ASN A 1 74 ? 14.140 -13.419 0.206 1.00 81.81 74 ASN A C 1
ATOM 578 O O . ASN A 1 74 ? 13.536 -12.860 -0.709 1.00 81.81 74 ASN A O 1
ATOM 582 N N . GLY A 1 75 ? 14.112 -12.923 1.446 1.00 87.75 75 GLY A N 1
ATOM 583 C CA . GLY A 1 75 ? 13.490 -11.641 1.780 1.00 87.75 75 GLY A CA 1
ATOM 584 C C . GLY A 1 75 ? 12.014 -11.572 1.376 1.00 87.75 75 GLY A C 1
ATOM 585 O O . GLY A 1 75 ? 11.212 -12.414 1.770 1.00 87.75 75 GLY A O 1
ATOM 586 N N . PHE A 1 76 ? 11.637 -10.545 0.609 1.00 91.75 76 PHE A N 1
ATOM 587 C CA . PHE A 1 76 ? 10.232 -10.294 0.277 1.00 91.75 76 PHE A CA 1
ATOM 588 C C . PHE A 1 76 ? 9.623 -11.350 -0.652 1.00 91.75 76 PHE A C 1
ATOM 590 O O . PHE A 1 76 ? 8.491 -11.777 -0.434 1.00 91.75 76 PHE A O 1
ATOM 597 N N . THR A 1 77 ? 10.365 -11.829 -1.654 1.00 90.88 77 THR A N 1
ATOM 598 C CA . THR A 1 77 ? 9.860 -12.881 -2.553 1.00 90.88 77 THR A CA 1
ATOM 599 C C . THR A 1 77 ? 9.674 -14.198 -1.813 1.00 90.88 77 THR A C 1
ATOM 601 O O . THR A 1 77 ? 8.683 -14.884 -2.052 1.00 90.88 77 THR A O 1
ATOM 604 N N . GLY A 1 78 ? 10.559 -14.512 -0.861 1.00 89.50 78 GLY A N 1
ATOM 605 C CA . GLY A 1 78 ? 10.388 -15.655 0.035 1.00 89.50 78 GLY A CA 1
ATOM 606 C C . GLY A 1 78 ? 9.114 -15.556 0.877 1.00 89.50 78 GLY A C 1
ATOM 607 O O . GLY A 1 78 ? 8.357 -16.524 0.963 1.00 89.50 78 GLY A O 1
ATOM 608 N N . LEU A 1 79 ? 8.809 -14.368 1.418 1.00 91.88 79 LEU A N 1
ATOM 609 C CA . LEU A 1 79 ? 7.553 -14.142 2.136 1.00 91.88 79 LEU A CA 1
ATOM 610 C C . LEU A 1 79 ? 6.349 -14.386 1.218 1.00 91.88 79 LEU A C 1
ATOM 612 O O . LEU A 1 79 ? 5.477 -15.178 1.566 1.00 91.88 79 LEU A O 1
ATOM 616 N N . LEU A 1 80 ? 6.314 -13.782 0.030 1.00 93.12 80 LEU A N 1
ATOM 617 C CA . LEU A 1 80 ? 5.220 -13.980 -0.927 1.00 93.12 80 LEU A CA 1
ATOM 618 C C . LEU A 1 80 ? 5.050 -15.456 -1.336 1.00 93.12 80 LEU A C 1
ATOM 620 O O . LEU A 1 80 ? 3.927 -15.942 -1.448 1.00 93.12 80 LEU A O 1
ATOM 624 N N . GLN A 1 81 ? 6.146 -16.201 -1.495 1.00 90.44 81 GLN A N 1
ATOM 625 C CA . GLN A 1 81 ? 6.104 -17.646 -1.750 1.00 90.44 81 GLN A CA 1
ATOM 626 C C . GLN A 1 81 ? 5.543 -18.429 -0.560 1.00 90.44 81 GLN A C 1
ATOM 628 O O . GLN A 1 81 ? 4.753 -19.352 -0.746 1.00 90.44 81 GLN A O 1
ATOM 633 N N . SER A 1 82 ? 5.893 -18.047 0.669 1.00 88.69 82 SER A N 1
ATOM 634 C CA . SER A 1 82 ? 5.322 -18.671 1.866 1.00 88.69 82 SER A CA 1
ATOM 635 C C . SER A 1 82 ? 3.810 -18.442 1.969 1.00 88.69 82 SER A C 1
ATOM 637 O O . SER A 1 82 ? 3.083 -19.355 2.358 1.00 88.69 82 SER A O 1
ATOM 639 N N . LEU A 1 83 ? 3.327 -17.271 1.533 1.00 90.50 83 LEU A N 1
ATOM 640 C CA . LEU A 1 83 ? 1.900 -16.964 1.434 1.00 90.50 83 LEU A CA 1
ATOM 641 C C . LEU A 1 83 ? 1.214 -17.783 0.335 1.00 90.50 83 LEU A C 1
ATOM 643 O O . LEU A 1 83 ? 0.070 -18.167 0.511 1.00 90.50 83 LEU A O 1
ATOM 647 N N . LEU A 1 84 ? 1.890 -18.125 -0.766 1.00 89.00 84 LEU A N 1
ATOM 648 C CA . LEU A 1 84 ? 1.320 -19.058 -1.750 1.00 89.00 84 LEU A CA 1
ATOM 649 C C . LEU A 1 84 ? 1.132 -20.465 -1.173 1.00 89.00 84 LEU A C 1
ATOM 651 O O . LEU A 1 84 ? 0.132 -21.119 -1.461 1.00 89.00 84 LEU A O 1
ATOM 655 N N . LEU A 1 85 ? 2.097 -20.934 -0.378 1.00 87.94 85 LEU A N 1
ATOM 656 C CA . LEU A 1 85 ? 2.045 -22.257 0.249 1.00 87.94 85 LEU A CA 1
ATOM 657 C C . LEU A 1 85 ? 1.010 -22.317 1.376 1.00 87.94 85 LEU A C 1
ATOM 659 O O . LEU A 1 85 ? 0.373 -23.350 1.583 1.00 87.94 85 LEU A O 1
ATOM 663 N N . LYS A 1 86 ? 0.846 -21.213 2.110 1.00 88.25 86 LYS A N 1
ATOM 664 C CA . LYS A 1 86 ? -0.126 -21.075 3.189 1.00 88.25 86 LYS A CA 1
ATOM 665 C C . LYS A 1 86 ? -0.914 -19.766 3.025 1.00 88.25 86 LYS A C 1
ATOM 667 O O . LYS A 1 86 ? -0.579 -18.776 3.679 1.00 88.25 86 LYS A O 1
ATOM 672 N N . PRO A 1 87 ? -1.942 -19.762 2.157 1.00 90.75 87 PRO A N 1
ATOM 673 C CA . PRO A 1 87 ? -2.670 -18.551 1.800 1.00 90.75 87 PRO A CA 1
ATOM 674 C C . PRO A 1 87 ? -3.450 -17.975 2.986 1.00 90.75 87 PRO A C 1
ATOM 676 O O . PRO A 1 87 ? -4.196 -18.716 3.635 1.00 90.75 87 PRO A O 1
ATOM 679 N N . PRO A 1 88 ? -3.298 -16.669 3.280 1.00 93.31 88 PRO A N 1
ATOM 680 C CA . PRO A 1 88 ? -4.218 -15.959 4.155 1.00 93.31 88 PRO A CA 1
ATOM 681 C C . PRO A 1 88 ? -5.563 -15.728 3.450 1.00 93.31 88 PRO A C 1
ATOM 683 O O . PRO A 1 88 ? -5.676 -15.914 2.238 1.00 93.31 88 PRO A O 1
ATOM 686 N N . ALA A 1 89 ? -6.580 -15.286 4.193 1.00 93.06 89 ALA A N 1
ATOM 687 C CA . ALA A 1 89 ? -7.840 -14.866 3.580 1.00 93.06 89 ALA A CA 1
ATOM 688 C C . ALA A 1 89 ? -7.617 -13.627 2.697 1.00 93.06 89 ALA A C 1
ATOM 690 O O . ALA A 1 89 ? -8.110 -13.556 1.569 1.00 93.06 89 ALA A O 1
ATOM 691 N N . GLN A 1 90 ? -6.820 -12.679 3.198 1.00 97.25 90 GLN A N 1
ATOM 692 C CA . GLN A 1 90 ? -6.527 -11.420 2.522 1.00 97.25 90 GLN A CA 1
ATOM 693 C C . GLN A 1 90 ? -5.053 -11.027 2.636 1.00 97.25 90 GLN A C 1
ATOM 695 O O . GLN A 1 90 ? -4.376 -11.322 3.624 1.00 97.25 90 GLN A O 1
ATOM 700 N N . LEU A 1 91 ? -4.574 -10.308 1.622 1.00 98.06 91 LEU A N 1
ATOM 701 C CA . LEU A 1 91 ? -3.255 -9.688 1.588 1.00 98.06 91 LEU A CA 1
ATOM 702 C C . LEU A 1 91 ? -3.393 -8.204 1.242 1.00 98.06 91 LEU A C 1
ATOM 704 O O . LEU A 1 91 ? -3.846 -7.849 0.157 1.00 98.06 91 LEU A O 1
ATOM 708 N N . PHE A 1 92 ? -2.943 -7.348 2.147 1.00 98.56 92 PHE A N 1
ATOM 709 C CA . PHE A 1 92 ? -2.891 -5.902 2.007 1.00 98.56 92 PHE A CA 1
ATOM 710 C C . PHE A 1 92 ? -1.445 -5.461 1.784 1.00 98.56 92 PHE A C 1
ATOM 712 O O . PHE A 1 92 ? -0.585 -5.579 2.656 1.00 98.56 92 PHE A O 1
ATOM 719 N N . LEU A 1 93 ? -1.187 -4.935 0.598 1.00 98.50 93 LEU A N 1
ATOM 720 C CA . LEU A 1 93 ? 0.070 -4.332 0.184 1.00 98.50 93 LEU A CA 1
ATOM 721 C C . LEU A 1 93 ? -0.059 -2.811 0.350 1.00 98.50 93 LEU A C 1
ATOM 723 O O . LEU A 1 93 ? -0.749 -2.164 -0.429 1.00 98.50 93 LEU A O 1
ATOM 727 N N . MET A 1 94 ? 0.541 -2.256 1.403 1.00 97.81 94 MET A N 1
ATOM 728 C CA . MET A 1 94 ? 0.275 -0.914 1.946 1.00 97.81 94 MET A CA 1
ATOM 729 C C . MET A 1 94 ? 1.288 0.150 1.479 1.00 97.81 94 MET A C 1
ATOM 731 O O . MET A 1 94 ? 1.773 0.967 2.267 1.00 97.81 94 MET A O 1
ATOM 735 N N . GLY A 1 95 ? 1.582 0.142 0.178 1.00 95.69 95 GLY A N 1
ATOM 736 C CA . GLY A 1 95 ? 2.477 1.079 -0.504 1.00 95.69 95 GLY A CA 1
ATOM 737 C C . GLY A 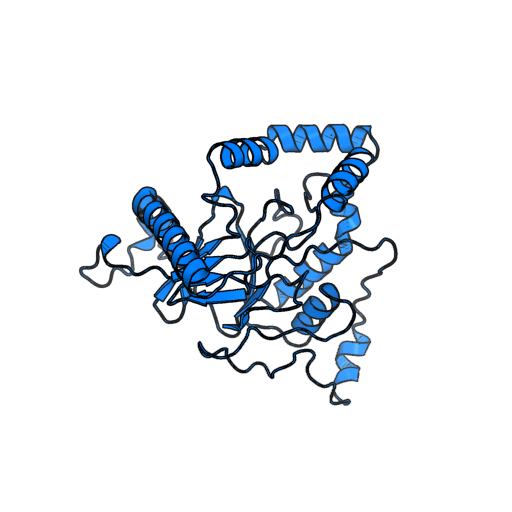1 95 ? 3.967 0.853 -0.252 1.00 95.69 95 GLY A C 1
ATOM 738 O O . GLY A 1 95 ? 4.369 0.186 0.707 1.00 95.69 95 GLY A O 1
ATOM 739 N N . ASP A 1 96 ? 4.775 1.392 -1.165 1.00 95.50 96 ASP A N 1
ATOM 740 C CA . ASP A 1 96 ? 6.235 1.268 -1.220 1.00 95.50 96 ASP A CA 1
ATOM 741 C C . ASP A 1 96 ? 6.711 -0.197 -1.137 1.00 95.50 96 ASP A C 1
ATOM 743 O O . ASP A 1 96 ? 7.742 -0.556 -0.561 1.00 95.50 96 ASP A O 1
ATOM 747 N N . ILE A 1 97 ? 5.943 -1.092 -1.758 1.00 96.88 97 ILE A N 1
ATOM 748 C CA . ILE A 1 97 ? 6.236 -2.524 -1.816 1.00 96.88 97 ILE A CA 1
ATOM 749 C C . ILE A 1 97 ? 7.404 -2.794 -2.748 1.00 96.88 97 ILE A C 1
ATOM 751 O O . ILE A 1 97 ? 8.257 -3.625 -2.445 1.00 96.88 97 ILE A O 1
ATOM 755 N N . ALA A 1 98 ? 7.456 -2.090 -3.873 1.00 94.31 98 ALA A N 1
ATOM 756 C CA . ALA A 1 98 ? 8.587 -2.105 -4.783 1.00 94.31 98 ALA A CA 1
ATOM 757 C C . ALA A 1 98 ? 9.350 -0.781 -4.688 1.00 94.31 98 ALA A C 1
ATOM 759 O O . ALA A 1 98 ? 8.767 0.281 -4.493 1.00 94.31 98 ALA A O 1
ATOM 760 N N . HIS A 1 99 ? 10.676 -0.840 -4.810 1.00 90.56 99 HIS A N 1
ATOM 761 C CA . HIS A 1 99 ? 11.539 0.324 -4.599 1.00 90.56 99 HIS A CA 1
ATOM 762 C C . HIS A 1 99 ? 11.352 1.416 -5.662 1.00 90.56 99 HIS A C 1
ATOM 764 O O . HIS A 1 99 ? 11.495 2.604 -5.369 1.00 90.56 99 HIS A O 1
ATOM 770 N N . LEU A 1 100 ? 11.031 1.009 -6.893 1.00 91.25 100 LEU A N 1
ATOM 771 C CA . LEU A 1 100 ? 10.587 1.881 -7.975 1.00 91.25 100 LEU A CA 1
ATOM 772 C C . LEU A 1 100 ? 9.749 1.061 -8.961 1.00 91.25 100 LEU A C 1
ATOM 774 O O . LEU A 1 100 ? 10.299 0.351 -9.805 1.00 91.25 100 LEU A O 1
ATOM 778 N N . PHE A 1 101 ? 8.424 1.168 -8.878 1.00 92.69 101 PHE A N 1
ATOM 779 C CA . PHE A 1 101 ? 7.519 0.422 -9.751 1.00 92.69 101 PHE A CA 1
ATOM 780 C C . PHE A 1 101 ? 6.458 1.325 -10.377 1.00 92.69 101 PHE A C 1
ATOM 782 O O . PHE A 1 101 ? 5.422 1.625 -9.798 1.00 92.69 101 PHE A O 1
ATOM 789 N N . ILE A 1 102 ? 6.735 1.751 -11.605 1.00 91.69 102 ILE A N 1
ATOM 790 C CA . ILE A 1 102 ? 5.877 2.604 -12.422 1.00 91.69 102 ILE A CA 1
ATOM 791 C C . ILE A 1 102 ? 5.602 1.840 -13.722 1.00 91.69 102 ILE A C 1
ATOM 793 O O . ILE A 1 102 ? 6.262 2.081 -14.739 1.00 91.69 102 ILE A O 1
ATOM 797 N N . PRO A 1 103 ? 4.649 0.892 -13.728 1.00 86.25 103 PRO A N 1
ATOM 798 C CA . PRO A 1 103 ? 4.464 -0.032 -14.846 1.00 86.25 103 PRO A CA 1
ATOM 799 C C . PRO A 1 103 ? 3.989 0.639 -16.139 1.00 86.25 103 PRO A C 1
ATOM 801 O O . PRO A 1 103 ? 4.056 0.040 -17.213 1.00 86.25 103 PRO A O 1
ATOM 804 N N . HIS A 1 104 ? 3.540 1.895 -16.070 1.00 84.44 104 HIS A N 1
ATOM 805 C CA . HIS A 1 104 ? 3.288 2.700 -17.263 1.00 84.44 104 HIS A CA 1
ATOM 806 C C . HIS A 1 104 ? 4.551 2.873 -18.133 1.00 84.44 104 HIS A C 1
ATOM 808 O O . HIS A 1 104 ? 4.452 3.064 -19.348 1.00 84.44 104 HIS A O 1
ATOM 814 N N . ILE A 1 105 ? 5.733 2.770 -17.520 1.00 83.69 105 ILE A N 1
ATOM 815 C CA . ILE A 1 105 ? 7.033 2.734 -18.182 1.00 83.69 105 ILE A CA 1
ATOM 816 C C . ILE A 1 105 ? 7.336 1.283 -18.588 1.00 83.69 105 ILE A C 1
ATOM 818 O O . ILE A 1 105 ? 7.525 0.407 -17.743 1.00 83.69 105 ILE A O 1
ATOM 822 N N . THR A 1 106 ? 7.401 1.021 -19.897 1.00 79.19 106 THR A N 1
ATOM 823 C CA . THR A 1 106 ? 7.495 -0.339 -20.464 1.00 79.19 106 THR A CA 1
ATOM 824 C C . THR A 1 106 ? 8.687 -1.136 -19.923 1.00 79.19 106 THR A C 1
ATOM 826 O O . THR A 1 106 ? 8.546 -2.317 -19.595 1.00 79.19 106 THR A O 1
ATOM 829 N N . HIS A 1 107 ? 9.863 -0.507 -19.809 1.00 83.94 107 HIS A N 1
ATOM 830 C CA . HIS A 1 107 ? 11.051 -1.179 -19.287 1.00 83.94 107 HIS A CA 1
ATOM 831 C C . HIS A 1 107 ? 10.875 -1.574 -17.813 1.00 83.94 107 HIS A C 1
ATOM 833 O O . HIS A 1 107 ? 11.193 -2.700 -17.434 1.00 83.94 107 HIS A O 1
ATOM 839 N N . ASN A 1 108 ? 10.278 -0.693 -17.003 1.00 87.25 108 ASN A N 1
ATOM 840 C CA . ASN A 1 108 ? 10.032 -0.945 -15.587 1.00 87.25 108 ASN A CA 1
ATOM 841 C C . ASN A 1 108 ? 9.050 -2.115 -15.367 1.00 87.25 108 ASN A C 1
ATOM 843 O O . ASN A 1 108 ? 9.315 -2.982 -14.536 1.00 87.25 108 ASN A O 1
ATOM 847 N N . ALA A 1 109 ? 7.985 -2.223 -16.171 1.00 86.00 109 ALA A N 1
ATOM 848 C CA . ALA A 1 109 ? 7.103 -3.396 -16.145 1.00 86.00 109 ALA A CA 1
ATOM 849 C C . ALA A 1 109 ? 7.836 -4.695 -16.535 1.00 86.00 109 ALA A C 1
ATOM 851 O O . ALA A 1 109 ? 7.582 -5.753 -15.961 1.00 86.00 109 ALA A O 1
ATOM 852 N N . THR A 1 110 ? 8.771 -4.617 -17.487 1.00 87.19 110 THR A N 1
ATOM 853 C CA . THR A 1 110 ? 9.523 -5.783 -17.981 1.00 87.19 110 THR A CA 1
ATOM 854 C C . THR A 1 110 ? 10.468 -6.344 -16.921 1.00 87.19 110 THR A C 1
ATOM 856 O O . THR A 1 110 ? 10.493 -7.556 -16.708 1.00 87.19 110 THR A O 1
ATOM 859 N N . ILE A 1 111 ? 11.219 -5.487 -16.224 1.00 89.25 111 ILE A N 1
ATOM 860 C CA . ILE A 1 111 ? 12.133 -5.940 -15.164 1.00 89.25 111 ILE A CA 1
ATOM 861 C C . ILE A 1 111 ? 11.374 -6.482 -13.941 1.00 89.25 111 ILE A C 1
ATOM 863 O O . ILE A 1 111 ? 11.867 -7.377 -13.267 1.00 89.25 111 ILE A O 1
ATOM 867 N N . HIS A 1 112 ? 10.143 -6.017 -13.695 1.00 92.69 112 HIS A N 1
ATOM 868 C CA . HIS A 1 112 ? 9.280 -6.494 -12.607 1.00 92.69 112 HIS A CA 1
ATOM 869 C C . HIS A 1 112 ? 8.411 -7.702 -12.994 1.00 92.69 112 HIS A C 1
ATOM 871 O O . HIS A 1 112 ? 7.536 -8.094 -12.221 1.00 92.69 112 HIS A O 1
ATOM 877 N N . ARG A 1 113 ? 8.621 -8.321 -14.165 1.00 91.88 113 ARG A N 1
ATOM 878 C CA . ARG A 1 113 ? 7.757 -9.403 -14.681 1.00 91.88 113 ARG A CA 1
ATOM 879 C C . ARG A 1 113 ? 7.525 -10.544 -13.688 1.00 91.88 113 ARG A C 1
ATOM 881 O O . ARG A 1 113 ? 6.435 -11.101 -13.643 1.00 91.88 113 ARG A O 1
ATOM 888 N N . GLU A 1 114 ? 8.533 -10.887 -12.891 1.00 90.62 114 GLU A N 1
ATOM 889 C CA . GLU A 1 114 ? 8.458 -12.002 -11.943 1.00 90.62 114 GLU A CA 1
ATOM 890 C C . GLU A 1 114 ? 7.663 -11.640 -10.701 1.00 90.62 114 GLU A C 1
ATOM 892 O O . GLU A 1 114 ? 6.834 -12.419 -10.241 1.00 90.62 114 GLU A O 1
ATOM 897 N N . PHE A 1 115 ? 7.864 -10.421 -10.204 1.00 93.62 115 PHE A N 1
ATOM 898 C CA . PHE A 1 115 ? 7.054 -9.864 -9.135 1.00 93.62 115 PHE A CA 1
ATOM 899 C C . PHE A 1 115 ? 5.580 -9.786 -9.550 1.00 93.62 115 PHE A C 1
ATOM 901 O O . PHE A 1 115 ? 4.710 -10.250 -8.817 1.00 93.62 115 PHE A O 1
ATOM 908 N N . ILE A 1 116 ? 5.301 -9.313 -10.770 1.00 95.19 116 ILE A N 1
ATOM 909 C CA . ILE A 1 116 ? 3.948 -9.292 -11.346 1.00 95.19 116 ILE A CA 1
ATOM 910 C C . ILE A 1 116 ? 3.371 -10.712 -11.444 1.00 95.19 116 ILE A C 1
ATOM 912 O O . ILE A 1 116 ? 2.220 -10.936 -11.071 1.00 95.19 116 ILE A O 1
ATOM 916 N N . ALA A 1 117 ? 4.154 -11.687 -11.918 1.00 95.12 117 ALA A N 1
ATOM 917 C CA . ALA A 1 117 ? 3.719 -13.079 -12.013 1.00 95.12 117 ALA A CA 1
ATOM 918 C C . ALA A 1 117 ? 3.378 -13.673 -10.637 1.00 95.12 117 ALA A C 1
ATOM 920 O O . ALA A 1 117 ? 2.356 -14.345 -10.497 1.00 95.12 117 ALA A O 1
ATOM 921 N N . LEU A 1 118 ? 4.190 -13.382 -9.619 1.00 94.94 118 LEU A N 1
ATOM 922 C CA . LEU A 1 118 ? 3.983 -13.844 -8.251 1.00 94.94 118 LEU A CA 1
ATOM 923 C C . LEU A 1 118 ? 2.724 -13.232 -7.620 1.00 94.94 118 LEU A C 1
ATOM 925 O O . LEU A 1 118 ? 1.929 -13.953 -7.019 1.00 94.94 118 LEU A O 1
ATOM 929 N N . LEU A 1 119 ? 2.497 -11.928 -7.810 1.00 96.88 119 LEU A N 1
ATOM 930 C CA . LEU A 1 119 ? 1.270 -11.263 -7.363 1.00 96.88 119 LEU A CA 1
ATOM 931 C C . LEU A 1 119 ? 0.027 -11.819 -8.059 1.00 96.88 119 LEU A C 1
ATOM 933 O O . LEU A 1 119 ? -0.983 -12.071 -7.403 1.00 96.88 119 LEU A O 1
ATOM 937 N N . ASN A 1 120 ? 0.102 -12.056 -9.370 1.00 97.56 120 ASN A N 1
ATOM 938 C CA . ASN A 1 120 ? -0.995 -12.675 -10.104 1.00 97.56 120 ASN A CA 1
ATOM 939 C C . ASN A 1 120 ? -1.286 -14.087 -9.586 1.00 97.56 120 ASN A C 1
ATOM 941 O O . ASN A 1 120 ? -2.446 -14.400 -9.330 1.00 97.56 120 ASN A O 1
ATOM 945 N N . ALA A 1 121 ? -0.258 -14.907 -9.349 1.00 96.50 121 ALA A N 1
ATOM 946 C CA . ALA A 1 121 ? -0.420 -16.232 -8.754 1.00 96.50 121 ALA A CA 1
ATOM 947 C C . ALA A 1 121 ? -1.097 -16.165 -7.372 1.00 96.50 121 ALA A C 1
ATOM 949 O O . ALA A 1 121 ? -2.052 -16.899 -7.133 1.00 96.50 121 ALA A O 1
ATOM 950 N N . LEU A 1 122 ? -0.668 -15.244 -6.499 1.00 95.94 122 LEU A N 1
ATOM 951 C CA . LEU A 1 122 ? -1.293 -15.027 -5.186 1.00 95.94 122 LEU A CA 1
ATOM 952 C C . LEU A 1 122 ? -2.760 -14.619 -5.315 1.00 95.94 122 LEU A C 1
ATOM 954 O O . LEU A 1 122 ? -3.615 -15.175 -4.636 1.00 95.94 122 LEU A O 1
ATOM 958 N N . SER A 1 123 ? -3.073 -13.710 -6.237 1.00 97.38 123 SER A N 1
ATOM 959 C CA . SER A 1 123 ? -4.436 -13.205 -6.447 1.00 97.38 123 SER A CA 1
ATOM 960 C C . SER A 1 123 ? -5.447 -14.251 -6.945 1.00 97.38 123 SER A C 1
ATOM 962 O O . SER A 1 123 ? -6.641 -13.967 -7.044 1.00 97.38 123 SER A O 1
ATOM 964 N N . HIS A 1 124 ? -4.993 -15.463 -7.281 1.00 96.81 124 HIS A N 1
ATOM 965 C CA . HIS A 1 124 ? -5.875 -16.586 -7.592 1.00 96.81 124 HIS A CA 1
ATOM 966 C C . HIS A 1 124 ? -6.380 -17.329 -6.350 1.00 96.81 124 HIS A C 1
ATOM 968 O O . HIS A 1 124 ? -7.440 -17.949 -6.428 1.00 96.81 124 HIS A O 1
ATOM 974 N N . CYS A 1 125 ? -5.646 -17.287 -5.236 1.00 94.94 125 CYS A N 1
ATOM 975 C CA . CYS A 1 125 ? -5.989 -17.997 -4.000 1.00 94.94 125 CYS A CA 1
ATOM 976 C C . CYS A 1 125 ? -6.174 -17.080 -2.783 1.00 94.94 125 CYS A C 1
ATOM 978 O O . CYS A 1 125 ? -6.735 -17.521 -1.785 1.00 94.94 125 CYS A O 1
ATOM 980 N N . VAL A 1 126 ? -5.739 -15.824 -2.874 1.00 95.31 126 VAL A N 1
ATOM 981 C CA . VAL A 1 126 ? -5.831 -14.801 -1.829 1.00 95.31 126 VAL A CA 1
ATOM 982 C C . VAL A 1 126 ? -6.519 -13.574 -2.409 1.00 95.31 126 VAL A C 1
ATOM 984 O O . VAL A 1 126 ? -6.262 -13.187 -3.551 1.00 95.31 126 VAL A O 1
ATOM 987 N N . GLU A 1 127 ? -7.364 -12.914 -1.624 1.00 97.69 127 GLU A N 1
ATOM 988 C CA . GLU A 1 127 ? -7.863 -11.596 -1.997 1.00 97.69 127 GLU A CA 1
ATOM 989 C C . GLU A 1 127 ? -6.781 -10.537 -1.735 1.00 97.69 127 GLU A C 1
ATOM 991 O O . GLU A 1 127 ? -6.434 -10.242 -0.591 1.00 97.69 127 GLU A O 1
ATOM 996 N N . VAL A 1 128 ? -6.213 -9.987 -2.812 1.00 98.38 128 VAL A N 1
ATOM 997 C CA . VAL A 1 128 ? -5.087 -9.045 -2.735 1.00 98.38 128 VAL A CA 1
ATOM 998 C C . VAL A 1 128 ? -5.571 -7.614 -2.947 1.00 98.38 128 VAL A C 1
ATOM 1000 O O . VAL A 1 128 ? -6.150 -7.296 -3.988 1.00 98.38 128 VAL A O 1
ATOM 1003 N N . PHE A 1 129 ? -5.263 -6.736 -1.997 1.00 98.50 129 PHE A N 1
ATOM 1004 C CA . PHE A 1 129 ? -5.454 -5.293 -2.084 1.00 98.50 129 PHE A CA 1
ATOM 1005 C C . PHE A 1 129 ? -4.092 -4.605 -2.183 1.00 98.50 129 PHE A C 1
ATOM 1007 O O . PHE A 1 129 ? -3.225 -4.839 -1.345 1.00 98.50 129 PHE A O 1
ATOM 1014 N N . TYR A 1 130 ? -3.898 -3.753 -3.188 1.00 98.50 130 TYR A N 1
ATOM 1015 C CA . TYR A 1 130 ? -2.641 -3.033 -3.403 1.00 98.50 130 TYR A CA 1
ATOM 1016 C C . TYR A 1 130 ? -2.881 -1.531 -3.344 1.00 98.50 130 TYR A C 1
ATOM 1018 O O . TYR A 1 130 ? -3.419 -0.940 -4.276 1.00 98.50 130 TYR A O 1
ATOM 1026 N N . PHE A 1 131 ? -2.456 -0.919 -2.247 1.00 98.19 131 PHE A N 1
ATOM 1027 C CA . PHE A 1 131 ? -2.422 0.520 -2.047 1.00 98.19 131 PHE A CA 1
ATOM 1028 C C . PHE A 1 131 ? -1.130 1.063 -2.644 1.00 98.19 131 PHE A C 1
ATOM 1030 O O . PHE A 1 131 ? -0.048 0.642 -2.250 1.00 98.19 131 PHE A O 1
ATOM 1037 N N . GLU A 1 132 ? -1.239 1.963 -3.616 1.00 97.06 132 GLU A N 1
ATOM 1038 C CA . GLU A 1 132 ? -0.067 2.628 -4.192 1.00 97.06 132 GLU A CA 1
ATOM 1039 C C . GLU A 1 132 ? 0.648 3.470 -3.131 1.00 97.06 132 GLU A C 1
ATOM 1041 O O . GLU A 1 132 ? -0.011 4.170 -2.353 1.00 97.06 132 GLU A O 1
ATOM 1046 N N . GLY A 1 133 ? 1.977 3.419 -3.122 1.00 95.19 133 GLY A N 1
ATOM 1047 C CA . GLY A 1 133 ? 2.827 4.359 -2.403 1.00 95.19 133 GLY A CA 1
ATOM 1048 C C . GLY A 1 133 ? 3.390 5.437 -3.325 1.00 95.19 133 GLY A C 1
ATOM 1049 O O . GLY A 1 133 ? 2.925 5.643 -4.450 1.00 95.19 133 GLY A O 1
ATOM 1050 N N . ASN A 1 134 ? 4.413 6.145 -2.855 1.00 92.56 134 ASN A N 1
ATOM 1051 C CA . ASN A 1 134 ? 5.099 7.157 -3.659 1.00 92.56 134 ASN A CA 1
ATOM 1052 C C . ASN A 1 134 ? 6.257 6.588 -4.494 1.00 92.56 134 ASN A C 1
ATOM 1054 O O . ASN A 1 134 ? 6.779 7.292 -5.363 1.00 92.56 134 ASN A O 1
ATOM 1058 N N . HIS A 1 135 ? 6.640 5.330 -4.264 1.00 92.06 135 HIS A N 1
ATOM 1059 C CA . HIS A 1 135 ? 7.614 4.589 -5.069 1.00 92.06 135 HIS A CA 1
ATOM 1060 C C . HIS A 1 135 ? 6.970 3.633 -6.081 1.00 92.06 135 HIS A C 1
ATOM 1062 O O . HIS A 1 135 ? 7.580 3.327 -7.111 1.00 92.06 135 HIS A O 1
ATOM 1068 N N . ASP A 1 136 ? 5.743 3.183 -5.820 1.00 93.56 136 ASP A N 1
ATOM 1069 C CA . ASP A 1 136 ? 5.017 2.210 -6.631 1.00 93.56 136 ASP A CA 1
ATOM 1070 C C . ASP A 1 136 ? 3.597 2.678 -6.994 1.00 93.56 136 ASP A C 1
ATOM 1072 O O . ASP A 1 136 ? 2.600 2.329 -6.361 1.00 93.56 136 ASP A O 1
ATOM 1076 N N . PHE A 1 137 ? 3.506 3.477 -8.059 1.00 94.12 137 PHE A N 1
ATOM 1077 C CA . PHE A 1 137 ? 2.273 4.140 -8.488 1.00 94.12 137 PHE A CA 1
ATOM 1078 C C . PHE A 1 137 ? 2.040 4.038 -9.996 1.00 94.12 137 PHE A C 1
ATOM 1080 O O . PHE A 1 137 ? 2.934 3.721 -10.784 1.00 94.12 137 PHE A O 1
ATOM 1087 N N . GLY A 1 138 ? 0.816 4.356 -10.420 1.00 90.94 138 GLY A N 1
ATOM 1088 C CA . GLY A 1 138 ? 0.405 4.184 -11.810 1.00 90.94 138 GLY A CA 1
ATOM 1089 C C . GLY A 1 138 ? 0.232 2.708 -12.163 1.00 90.94 138 GLY A C 1
ATOM 1090 O O . GLY A 1 138 ? 0.492 2.318 -13.305 1.00 90.94 138 GLY A O 1
ATOM 1091 N N . LEU A 1 139 ? -0.170 1.899 -11.179 1.00 92.94 139 LEU A N 1
ATOM 1092 C CA . LEU A 1 139 ? -0.451 0.482 -11.337 1.00 92.94 139 LEU A CA 1
ATOM 1093 C C . LEU A 1 139 ? -1.619 0.274 -12.301 1.00 92.94 139 LEU A C 1
ATOM 1095 O O . LEU A 1 139 ? -2.565 1.060 -12.374 1.00 92.94 139 LEU A O 1
ATOM 1099 N N . ASP A 1 140 ? -1.547 -0.819 -13.054 1.00 90.06 140 ASP A N 1
ATOM 1100 C CA . ASP A 1 140 ? -2.482 -1.105 -14.132 1.00 90.06 140 ASP A CA 1
ATOM 1101 C C . ASP A 1 140 ? -3.184 -2.441 -13.897 1.00 90.06 140 ASP A C 1
ATOM 1103 O O . ASP A 1 140 ? -2.544 -3.490 -13.798 1.00 90.06 140 ASP A O 1
ATOM 1107 N N . SER A 1 141 ? -4.516 -2.412 -13.874 1.00 92.00 141 SER A N 1
ATOM 1108 C CA . SER A 1 141 ? -5.345 -3.617 -13.766 1.00 92.00 141 SER A CA 1
ATOM 1109 C C . SER A 1 141 ? -5.124 -4.595 -14.924 1.00 92.00 141 SER A C 1
ATOM 1111 O O . SER A 1 141 ? -5.364 -5.784 -14.773 1.00 92.00 141 SER A O 1
ATOM 1113 N N . ARG A 1 142 ? -4.597 -4.154 -16.072 1.00 92.94 142 ARG A N 1
ATOM 1114 C CA . ARG A 1 142 ? -4.202 -5.060 -17.163 1.00 92.94 142 ARG A CA 1
ATOM 1115 C C . ARG A 1 142 ? -3.021 -5.957 -16.792 1.00 92.94 142 ARG A C 1
ATOM 1117 O O . ARG A 1 142 ? -2.914 -7.053 -17.332 1.00 92.94 142 ARG A O 1
ATOM 1124 N N . LEU A 1 143 ? -2.141 -5.498 -15.901 1.00 93.56 143 LEU A N 1
ATOM 1125 C CA . LEU A 1 143 ? -1.002 -6.278 -15.407 1.00 93.56 143 LEU A CA 1
ATOM 1126 C C . LEU A 1 143 ? -1.366 -7.101 -14.172 1.00 93.56 143 LEU A C 1
ATOM 1128 O O . LEU A 1 143 ? -0.803 -8.174 -13.974 1.00 93.56 143 LEU A O 1
ATOM 1132 N N . LEU A 1 144 ? -2.303 -6.599 -13.365 1.00 95.94 144 LEU A N 1
ATOM 1133 C CA . LEU A 1 144 ? -2.744 -7.206 -12.111 1.00 95.94 144 LEU A CA 1
ATOM 1134 C C . LEU A 1 144 ? -4.283 -7.353 -12.075 1.00 95.94 144 LEU A C 1
ATOM 1136 O O . LEU A 1 144 ? -4.945 -6.715 -11.257 1.00 95.94 144 LEU A O 1
ATOM 1140 N N . PRO A 1 145 ? -4.891 -8.172 -12.956 1.00 96.25 145 PRO A N 1
ATOM 1141 C CA . PRO A 1 145 ? -6.343 -8.177 -13.197 1.00 96.25 145 PRO A CA 1
ATOM 1142 C C . PRO A 1 145 ? -7.212 -8.629 -12.023 1.00 96.25 145 PRO A C 1
ATOM 1144 O O . PRO A 1 145 ? -8.407 -8.341 -12.008 1.00 96.25 145 PRO A O 1
ATOM 1147 N N . ARG A 1 146 ? -6.646 -9.354 -11.056 1.00 97.56 146 ARG A N 1
ATOM 1148 C CA . ARG A 1 146 ? -7.360 -9.840 -9.862 1.00 97.56 146 ARG A CA 1
ATOM 1149 C C . ARG A 1 146 ? -6.948 -9.117 -8.582 1.00 97.56 146 ARG A C 1
ATOM 1151 O O . ARG A 1 146 ? -7.511 -9.388 -7.527 1.00 97.56 146 ARG A O 1
ATOM 1158 N N . VAL A 1 147 ? -5.990 -8.197 -8.671 1.00 97.88 147 VAL A N 1
ATOM 1159 C CA . VAL A 1 147 ? -5.574 -7.370 -7.540 1.00 97.88 147 VAL A CA 1
ATOM 1160 C C . VAL A 1 147 ? -6.476 -6.145 -7.474 1.00 97.88 147 VAL A C 1
ATOM 1162 O O . VAL A 1 147 ? -6.681 -5.442 -8.464 1.00 97.88 147 VAL A O 1
ATOM 1165 N N . LYS A 1 148 ? -7.004 -5.865 -6.287 1.00 97.69 148 LYS A N 1
ATOM 1166 C CA . LYS A 1 148 ? -7.800 -4.670 -6.015 1.00 97.69 148 LYS A CA 1
ATOM 1167 C C . LYS A 1 148 ? -6.861 -3.500 -5.743 1.00 97.69 148 LYS A C 1
ATOM 1169 O O . LYS A 1 148 ? -6.339 -3.346 -4.642 1.00 97.69 148 LYS A O 1
ATOM 1174 N N . ILE A 1 149 ? -6.608 -2.707 -6.778 1.00 97.19 149 ILE A N 1
ATOM 1175 C CA . ILE A 1 149 ? -5.686 -1.571 -6.718 1.00 97.19 149 ILE A CA 1
ATOM 1176 C C . ILE A 1 149 ? -6.399 -0.361 -6.096 1.00 97.19 149 ILE A C 1
ATOM 1178 O O . ILE A 1 149 ? -7.470 0.033 -6.559 1.00 97.19 149 ILE A O 1
ATOM 1182 N N . TYR A 1 150 ? -5.769 0.256 -5.098 1.00 96.81 150 TYR A N 1
ATOM 1183 C CA . TYR A 1 150 ? -6.137 1.535 -4.493 1.00 96.81 150 TYR A CA 1
ATOM 1184 C C . TYR A 1 150 ? -5.093 2.594 -4.850 1.00 96.81 150 TYR A C 1
ATOM 1186 O O . TYR A 1 150 ? -4.106 2.772 -4.126 1.00 96.81 150 TYR A O 1
ATOM 1194 N N . PRO A 1 151 ? -5.301 3.334 -5.953 1.00 94.50 151 PRO A N 1
ATOM 1195 C CA . PRO A 1 151 ? -4.445 4.454 -6.286 1.00 94.50 151 PRO A CA 1
ATOM 1196 C C . PRO A 1 151 ? -4.482 5.516 -5.199 1.00 94.50 151 PRO A C 1
ATOM 1198 O O . PRO A 1 151 ? -5.500 5.657 -4.521 1.00 94.50 151 PRO A O 1
ATOM 1201 N N . ARG A 1 152 ? -3.430 6.329 -5.088 1.00 93.25 152 ARG A N 1
ATOM 1202 C CA . ARG A 1 152 ? -3.308 7.355 -4.034 1.00 93.25 152 ARG A CA 1
ATOM 1203 C C . ARG A 1 152 ? -4.551 8.249 -3.882 1.00 93.25 152 ARG A C 1
ATOM 1205 O O . ARG A 1 152 ? -4.962 8.562 -2.775 1.00 93.25 152 ARG A O 1
ATOM 1212 N N . LYS A 1 153 ? -5.206 8.609 -4.991 1.00 91.06 153 LYS A N 1
ATOM 1213 C CA . LYS A 1 153 ? -6.444 9.421 -5.004 1.00 91.06 153 LYS A CA 1
ATOM 1214 C C . LYS A 1 153 ? -7.665 8.758 -4.345 1.00 91.06 153 LYS A C 1
ATOM 1216 O O . LYS A 1 153 ? -8.631 9.451 -4.055 1.00 91.06 153 LYS A O 1
ATOM 1221 N N . LEU A 1 154 ? -7.659 7.431 -4.211 1.00 91.50 154 LEU A N 1
ATOM 1222 C CA . LEU A 1 154 ? -8.705 6.648 -3.546 1.00 91.50 154 LEU A CA 1
ATOM 1223 C C . LEU A 1 154 ? -8.342 6.333 -2.090 1.00 91.50 154 LEU A C 1
ATOM 1225 O O . LEU A 1 154 ? -9.040 5.559 -1.440 1.00 91.50 154 LEU A O 1
ATOM 1229 N N . GLN A 1 155 ? -7.243 6.900 -1.593 1.00 94.62 155 GLN A N 1
ATOM 1230 C CA . GLN A 1 155 ? -6.800 6.739 -0.222 1.00 94.62 155 GLN A CA 1
ATOM 1231 C C . GLN A 1 155 ? -7.099 8.017 0.583 1.00 94.62 155 GLN A C 1
ATOM 1233 O O . GLN A 1 155 ? -6.953 9.120 0.049 1.00 94.62 155 GLN A O 1
ATOM 1238 N N . PRO A 1 156 ? -7.471 7.898 1.869 1.00 95.12 156 PRO A N 1
ATOM 1239 C CA . PRO A 1 156 ? -7.721 6.658 2.604 1.00 95.12 156 PRO A CA 1
ATOM 1240 C C . PRO A 1 156 ? -8.980 5.905 2.151 1.00 95.12 156 PRO A C 1
ATOM 1242 O O . PRO A 1 156 ? -10.033 6.503 1.946 1.00 95.12 156 PRO A O 1
ATOM 1245 N N . ALA A 1 157 ? -8.871 4.580 2.053 1.00 94.25 157 ALA A N 1
ATOM 1246 C CA . ALA A 1 157 ? -9.997 3.695 1.772 1.00 94.25 157 ALA A CA 1
ATOM 1247 C C . ALA A 1 157 ? -10.638 3.214 3.078 1.00 94.25 157 ALA A C 1
ATOM 1249 O O . ALA A 1 157 ? -9.937 2.938 4.052 1.00 94.25 157 ALA A O 1
ATOM 1250 N N . ILE A 1 158 ? -11.965 3.089 3.093 1.00 93.19 158 ILE A N 1
ATOM 1251 C CA . ILE A 1 158 ? -12.713 2.607 4.256 1.00 93.19 158 ILE A CA 1
ATOM 1252 C C . ILE A 1 158 ? -12.906 1.090 4.198 1.00 93.19 158 ILE A C 1
ATOM 1254 O O . ILE A 1 158 ? -13.345 0.550 3.184 1.00 93.19 158 ILE A O 1
ATOM 1258 N N . PHE A 1 159 ? -12.597 0.422 5.304 1.00 94.06 159 PHE A N 1
ATOM 1259 C CA . PHE A 1 159 ? -12.840 -1.000 5.530 1.00 94.06 159 PHE A CA 1
ATOM 1260 C C . PHE A 1 159 ? -13.496 -1.203 6.897 1.00 94.06 159 PHE A C 1
ATOM 1262 O O . PHE A 1 159 ? -13.372 -0.349 7.771 1.00 94.06 159 PHE A O 1
ATOM 1269 N N . THR A 1 160 ? -14.171 -2.326 7.114 1.00 92.06 160 THR A N 1
ATOM 1270 C CA . THR A 1 160 ? -14.631 -2.743 8.447 1.00 92.06 160 THR A CA 1
ATOM 1271 C C . THR A 1 160 ? -13.769 -3.877 8.979 1.00 92.06 160 THR A C 1
ATOM 1273 O O . THR A 1 160 ? -13.395 -4.781 8.246 1.00 92.06 160 THR A O 1
ATOM 1276 N N . TYR A 1 161 ? -13.462 -3.862 10.270 1.00 90.44 161 TYR A N 1
ATOM 1277 C CA . TYR A 1 161 ? -12.824 -4.976 10.963 1.00 90.44 161 TYR A CA 1
ATOM 1278 C C . TYR A 1 161 ? -13.502 -5.157 12.313 1.00 90.44 161 TYR A C 1
ATOM 1280 O O . TYR A 1 161 ? -13.573 -4.209 13.092 1.00 90.44 161 TYR A O 1
ATOM 1288 N N . GLN A 1 162 ? -14.049 -6.347 12.577 1.00 87.31 162 GLN A N 1
ATOM 1289 C CA . GLN A 1 162 ? -14.806 -6.630 13.806 1.00 87.31 162 GLN A CA 1
ATOM 1290 C C . GLN A 1 162 ? -15.920 -5.592 14.078 1.00 87.31 162 GLN A C 1
ATOM 1292 O O . GLN A 1 162 ? -16.106 -5.139 15.204 1.00 87.31 162 GLN A O 1
ATOM 1297 N N . ASN A 1 163 ? -16.659 -5.199 13.031 1.00 83.50 163 ASN A N 1
ATOM 1298 C CA . ASN A 1 163 ? -17.693 -4.148 13.047 1.00 83.50 163 ASN A CA 1
ATOM 1299 C C . ASN A 1 163 ? -17.205 -2.717 13.356 1.00 83.50 163 ASN A C 1
ATOM 1301 O O . ASN A 1 163 ? -18.029 -1.813 13.480 1.00 83.50 163 ASN A O 1
ATOM 1305 N N . GLN A 1 164 ? -15.894 -2.478 13.438 1.00 87.19 164 GLN A N 1
ATOM 1306 C CA . GLN A 1 164 ? -15.318 -1.142 13.576 1.00 87.19 164 GLN A CA 1
ATOM 1307 C C . GLN A 1 164 ? -14.784 -0.648 12.221 1.00 87.19 164 GLN A C 1
ATOM 1309 O O . GLN A 1 164 ? -14.091 -1.401 11.534 1.00 87.19 164 GLN A O 1
ATOM 1314 N N . PRO A 1 165 ? -15.068 0.599 11.804 1.00 90.75 165 PRO A N 1
ATOM 1315 C CA . PRO A 1 165 ? -14.520 1.137 10.567 1.00 90.75 165 PRO A CA 1
ATOM 1316 C C . PRO A 1 165 ? -13.050 1.547 10.729 1.00 90.75 165 PRO A C 1
ATOM 1318 O O . PRO A 1 165 ? -12.659 2.175 11.714 1.00 90.75 165 PRO A O 1
ATOM 1321 N N . PHE A 1 166 ? -12.249 1.243 9.715 1.00 94.19 166 PHE A N 1
ATOM 1322 C CA . PHE A 1 166 ? -10.842 1.594 9.596 1.00 94.19 166 PHE A CA 1
ATOM 1323 C C . PHE A 1 166 ? -10.579 2.347 8.295 1.00 94.19 166 PHE A C 1
ATOM 1325 O O . PHE A 1 166 ? -11.093 1.994 7.234 1.00 94.19 166 PHE A O 1
ATOM 1332 N N . LEU A 1 167 ? -9.746 3.378 8.386 1.00 95.69 167 LEU A N 1
ATOM 1333 C CA . LEU A 1 167 ? -9.211 4.122 7.255 1.00 95.69 167 LEU A CA 1
ATOM 1334 C C . LEU A 1 167 ? -7.816 3.587 6.927 1.00 95.69 167 LEU A C 1
ATOM 1336 O O . LEU A 1 167 ? -6.900 3.675 7.744 1.00 95.69 167 LEU A O 1
ATOM 1340 N N . LEU A 1 168 ? -7.663 3.022 5.735 1.00 97.62 168 LEU A N 1
ATOM 1341 C CA . LEU A 1 168 ? -6.423 2.421 5.255 1.00 97.62 168 LEU A CA 1
ATOM 1342 C C . LEU A 1 168 ? -5.775 3.346 4.230 1.00 97.62 168 LEU A C 1
ATOM 1344 O O . LEU A 1 168 ? -6.426 3.778 3.277 1.00 97.62 168 LEU A O 1
ATOM 1348 N N . SER A 1 169 ? -4.486 3.626 4.387 1.00 97.25 169 SER A N 1
ATOM 1349 C CA . SER A 1 169 ? -3.697 4.255 3.326 1.00 97.25 169 SER A CA 1
ATOM 1350 C C . SER A 1 169 ? -2.228 3.866 3.416 1.00 97.25 169 SER A C 1
ATOM 1352 O O . SER A 1 169 ? -1.770 3.374 4.444 1.00 97.25 169 SER A O 1
ATOM 1354 N N . HIS A 1 170 ? -1.466 4.138 2.363 1.00 96.62 170 HIS A N 1
ATOM 1355 C CA . HIS A 1 170 ? -0.016 4.105 2.434 1.00 96.62 170 HIS A CA 1
ATOM 1356 C C . HIS A 1 170 ? 0.491 5.066 3.519 1.00 96.62 170 HIS A C 1
ATOM 1358 O O . HIS A 1 170 ? 1.305 4.671 4.338 1.00 96.62 170 HIS A O 1
ATOM 1364 N N . GLY A 1 171 ? -0.058 6.278 3.631 1.00 93.38 171 GLY A N 1
ATOM 1365 C CA . GLY A 1 171 ? 0.240 7.211 4.728 1.00 93.38 171 GLY A CA 1
ATOM 1366 C C . GLY A 1 171 ? 1.027 8.451 4.311 1.00 93.38 171 GLY A C 1
ATOM 1367 O O . GLY A 1 171 ? 1.156 9.381 5.106 1.00 93.38 171 GLY A O 1
ATOM 1368 N N . ASP A 1 172 ? 1.454 8.542 3.054 1.00 91.69 172 ASP A N 1
ATOM 1369 C CA . ASP A 1 172 ? 2.034 9.765 2.486 1.00 91.69 172 ASP A CA 1
ATOM 1370 C C . ASP A 1 172 ? 0.983 10.868 2.222 1.00 91.69 172 ASP A C 1
ATOM 1372 O O . ASP A 1 172 ? 1.300 11.982 1.795 1.00 91.69 172 ASP A O 1
ATOM 1376 N N . CYS A 1 173 ? -0.288 10.570 2.494 1.00 87.88 173 CYS A N 1
ATOM 1377 C CA . CYS A 1 173 ? -1.361 11.546 2.584 1.00 87.88 173 CYS A CA 1
ATOM 1378 C C . CYS A 1 173 ? -1.151 12.462 3.800 1.00 87.88 173 CYS A C 1
ATOM 1380 O O . CYS A 1 173 ? -0.709 12.038 4.874 1.00 87.88 173 CYS A O 1
ATOM 1382 N N . PHE A 1 174 ? -1.524 13.733 3.649 1.00 90.12 174 PHE A N 1
ATOM 1383 C CA . PHE A 1 174 ? -1.512 14.731 4.728 1.00 90.12 174 PHE A CA 1
ATOM 1384 C C . PHE A 1 174 ? -0.109 15.134 5.224 1.00 90.12 174 PHE A C 1
ATOM 1386 O O . PHE A 1 174 ? 0.016 15.634 6.341 1.00 90.12 174 PHE A O 1
ATOM 1393 N N . ILE A 1 175 ? 0.946 14.953 4.416 1.00 87.50 175 ILE A N 1
ATOM 1394 C CA . ILE A 1 175 ? 2.306 15.412 4.760 1.00 87.50 175 ILE A CA 1
ATOM 1395 C C . ILE A 1 175 ? 2.405 16.940 4.641 1.00 87.50 175 ILE A C 1
ATOM 1397 O O . ILE A 1 175 ? 2.488 17.651 5.638 1.00 87.50 175 ILE A O 1
ATOM 1401 N N . THR A 1 176 ? 2.404 17.476 3.417 1.00 89.00 176 THR A N 1
ATOM 1402 C CA . THR A 1 176 ? 2.424 18.927 3.159 1.00 89.00 176 THR A CA 1
ATOM 1403 C C . THR A 1 176 ? 1.772 19.241 1.818 1.00 89.00 176 THR A C 1
ATOM 1405 O O . THR A 1 176 ? 1.869 18.455 0.883 1.00 89.00 176 THR A O 1
ATOM 1408 N N . LYS A 1 177 ? 1.195 20.440 1.663 1.00 86.75 177 LYS A N 1
ATOM 1409 C CA . LYS A 1 177 ? 0.610 20.881 0.379 1.00 86.75 177 LYS A CA 1
ATOM 1410 C C . LYS A 1 177 ? 1.620 20.890 -0.779 1.00 86.75 177 LYS A C 1
ATOM 1412 O O . LYS A 1 177 ? 1.248 20.632 -1.919 1.00 86.75 177 LYS A O 1
ATOM 1417 N N . GLY A 1 178 ? 2.889 21.196 -0.492 1.00 89.62 178 GLY A N 1
ATOM 1418 C CA . GLY A 1 178 ? 3.960 21.164 -1.491 1.00 89.62 178 GLY A CA 1
ATOM 1419 C C . GLY A 1 178 ? 4.241 19.744 -1.982 1.00 89.62 178 GLY A C 1
ATOM 1420 O O . GLY A 1 178 ? 4.330 19.522 -3.187 1.00 89.62 178 GLY A O 1
ATOM 1421 N N . TYR A 1 179 ? 4.298 18.783 -1.057 1.00 89.12 179 TYR A N 1
ATOM 1422 C CA . TYR A 1 179 ? 4.412 17.366 -1.390 1.00 89.12 179 TYR A CA 1
ATOM 1423 C C . TYR A 1 179 ? 3.202 16.869 -2.194 1.00 89.12 179 TYR A C 1
ATOM 1425 O O . TYR A 1 179 ? 3.388 16.239 -3.230 1.00 89.12 179 TYR A O 1
ATOM 1433 N N . GLU A 1 180 ? 1.980 17.240 -1.793 1.00 89.88 180 GLU A N 1
ATOM 1434 C CA . GLU A 1 180 ? 0.755 16.906 -2.536 1.00 89.88 180 GLU A CA 1
ATOM 1435 C C . GLU A 1 180 ? 0.804 17.404 -3.989 1.00 89.88 180 GLU A C 1
ATOM 1437 O O . GLU A 1 180 ? 0.477 16.667 -4.920 1.00 89.88 180 GLU A O 1
ATOM 1442 N N . CYS A 1 181 ? 1.255 18.644 -4.204 1.00 88.62 181 CYS A N 1
ATOM 1443 C CA . CYS A 1 181 ? 1.429 19.204 -5.543 1.00 88.62 181 CYS A CA 1
ATOM 1444 C C . CYS A 1 181 ? 2.464 18.409 -6.353 1.00 88.62 181 CYS A C 1
ATOM 1446 O O . CYS A 1 181 ? 2.196 18.018 -7.490 1.00 88.62 181 CYS A O 1
ATOM 1448 N N . TYR A 1 182 ? 3.620 18.120 -5.747 1.00 90.88 182 TYR A N 1
ATOM 1449 C CA . TYR A 1 182 ? 4.690 17.344 -6.370 1.00 90.88 182 TYR A CA 1
ATOM 1450 C C . TYR A 1 182 ? 4.216 15.952 -6.808 1.00 90.88 182 TYR A C 1
ATOM 1452 O O . TYR A 1 182 ? 4.360 15.597 -7.979 1.00 90.88 182 TYR A O 1
ATOM 1460 N N . ILE A 1 183 ? 3.616 15.179 -5.899 1.00 88.12 183 ILE A N 1
ATOM 1461 C CA . ILE A 1 183 ? 3.223 13.795 -6.185 1.00 88.12 183 ILE A CA 1
ATOM 1462 C C . ILE A 1 183 ? 2.054 13.735 -7.177 1.00 88.12 183 ILE A C 1
ATOM 1464 O O . ILE A 1 183 ? 2.031 12.872 -8.056 1.00 88.12 183 ILE A O 1
ATOM 1468 N N . THR A 1 184 ? 1.126 14.697 -7.119 1.00 89.06 184 THR A N 1
ATOM 1469 C CA . THR A 1 184 ? 0.026 14.814 -8.092 1.00 89.06 184 THR A CA 1
ATOM 1470 C C . THR A 1 184 ? 0.552 15.136 -9.489 1.00 89.06 184 THR A C 1
ATOM 1472 O O . THR A 1 184 ? 0.114 14.538 -10.469 1.00 89.06 184 THR A O 1
ATOM 1475 N N . ALA A 1 185 ? 1.520 16.051 -9.603 1.00 89.81 185 ALA A N 1
ATOM 1476 C CA . ALA A 1 185 ? 2.139 16.378 -10.884 1.00 89.81 185 ALA A CA 1
ATOM 1477 C C . ALA A 1 185 ? 2.921 15.187 -11.461 1.00 89.81 185 ALA A C 1
ATOM 1479 O O . ALA A 1 185 ? 2.829 14.918 -12.659 1.00 89.81 185 ALA A O 1
ATOM 1480 N N . LEU A 1 186 ? 3.654 14.454 -10.617 1.00 87.38 186 LEU A N 1
ATOM 1481 C CA . LEU A 1 186 ? 4.432 13.283 -11.024 1.00 87.38 186 LEU A CA 1
ATOM 1482 C C . LEU A 1 186 ? 3.543 12.129 -11.518 1.00 87.38 186 LEU A C 1
ATOM 1484 O O . LEU A 1 186 ? 3.856 11.495 -12.524 1.00 87.38 186 LEU A O 1
ATOM 1488 N N . SER A 1 187 ? 2.422 11.886 -10.835 1.00 86.56 187 SER A N 1
ATOM 1489 C CA . SER A 1 187 ? 1.474 10.804 -11.147 1.00 86.56 187 SER A CA 1
ATOM 1490 C C . SER A 1 187 ? 0.426 11.170 -12.208 1.00 86.56 187 SER A C 1
ATOM 1492 O O . SER A 1 187 ? -0.381 10.325 -12.601 1.00 86.56 187 SER A O 1
ATOM 1494 N N . ALA A 1 188 ? 0.428 12.408 -12.714 1.00 89.00 188 ALA A N 1
ATOM 1495 C CA . ALA A 1 188 ? -0.519 12.844 -13.731 1.00 89.00 188 ALA A CA 1
ATOM 1496 C C . ALA A 1 188 ? -0.378 12.019 -15.032 1.00 89.00 188 ALA A C 1
ATOM 1498 O O . ALA A 1 188 ? 0.745 11.788 -15.490 1.00 89.00 188 ALA A O 1
ATOM 1499 N N . PRO A 1 189 ? -1.487 11.643 -15.708 1.00 88.00 189 PRO A N 1
ATOM 1500 C CA . PRO A 1 189 ? -1.435 10.839 -16.934 1.00 88.00 189 PRO A CA 1
ATOM 1501 C C . PRO A 1 189 ? -0.558 11.438 -18.040 1.00 88.00 189 PRO A C 1
ATOM 1503 O O . PRO A 1 189 ? 0.118 10.705 -18.761 1.00 88.00 189 PRO A O 1
ATOM 1506 N N . PHE A 1 190 ? -0.543 12.769 -18.160 1.00 89.88 190 PHE A N 1
ATOM 1507 C CA . PHE A 1 190 ? 0.335 13.474 -19.093 1.00 89.88 190 PHE A CA 1
ATOM 1508 C C . PHE A 1 190 ? 1.812 13.250 -18.748 1.00 89.88 190 PHE A C 1
ATOM 1510 O O . PHE A 1 190 ? 2.580 12.837 -19.613 1.00 89.88 190 PHE A O 1
ATOM 1517 N N . THR A 1 191 ? 2.195 13.446 -17.484 1.00 88.88 191 THR A N 1
ATOM 1518 C CA . THR A 1 191 ? 3.565 13.222 -17.004 1.00 88.88 191 THR A CA 1
ATOM 1519 C C . THR A 1 191 ? 3.994 11.776 -17.219 1.00 88.88 191 THR A C 1
ATOM 1521 O O . THR A 1 191 ? 5.055 11.538 -17.786 1.00 88.88 191 THR A O 1
ATOM 1524 N N . LEU A 1 192 ? 3.145 10.807 -16.866 1.00 87.19 192 LEU A N 1
ATOM 1525 C CA . LEU A 1 192 ? 3.412 9.386 -17.104 1.00 87.19 192 LEU A CA 1
ATOM 1526 C C . LEU A 1 192 ? 3.592 9.071 -18.597 1.00 87.19 192 LEU A C 1
ATOM 1528 O O . LEU A 1 192 ? 4.505 8.335 -18.967 1.00 87.19 192 LEU A O 1
ATOM 1532 N N . SER A 1 193 ? 2.774 9.670 -19.466 1.00 87.81 193 SER A N 1
ATOM 1533 C CA . SER A 1 193 ? 2.883 9.493 -20.921 1.00 87.81 193 SER A CA 1
ATOM 1534 C C . SER A 1 193 ? 4.187 10.075 -21.471 1.00 87.81 193 SER A C 1
ATOM 1536 O O . SER A 1 193 ? 4.832 9.457 -22.319 1.00 87.81 193 SER A O 1
ATOM 1538 N N . VAL A 1 194 ? 4.606 11.241 -20.966 1.00 88.12 194 VAL A N 1
ATOM 1539 C CA . VAL A 1 194 ? 5.901 11.847 -21.298 1.00 88.12 194 VAL A CA 1
ATOM 1540 C C . VAL A 1 194 ? 7.036 10.945 -20.819 1.00 88.12 194 VAL A C 1
ATOM 1542 O O . VAL A 1 194 ? 7.894 10.593 -21.620 1.00 88.12 194 VAL A O 1
ATOM 1545 N N . LEU A 1 195 ? 7.017 10.491 -19.563 1.00 85.75 195 LEU A N 1
ATOM 1546 C CA . LEU A 1 195 ? 8.034 9.579 -19.025 1.00 85.75 195 LEU A CA 1
ATOM 1547 C C . LEU A 1 195 ? 8.152 8.302 -19.862 1.00 85.75 195 LEU A C 1
ATOM 1549 O O . LEU A 1 195 ? 9.261 7.903 -20.204 1.00 85.75 195 LEU A O 1
ATOM 1553 N N . LYS A 1 196 ? 7.026 7.707 -20.269 1.00 85.69 196 LYS A N 1
ATOM 1554 C CA . LYS A 1 196 ? 7.003 6.538 -21.157 1.00 85.69 196 LYS A CA 1
ATOM 1555 C C . LYS A 1 196 ? 7.654 6.819 -22.511 1.00 85.69 196 LYS A C 1
ATOM 1557 O O . LYS A 1 196 ? 8.415 5.986 -23.007 1.00 85.69 196 LYS A O 1
ATOM 1562 N N . LEU A 1 197 ? 7.359 7.969 -23.119 1.00 87.06 197 LEU A N 1
ATOM 1563 C CA . LEU A 1 197 ? 7.953 8.363 -24.394 1.00 87.06 197 LEU A CA 1
ATOM 1564 C C . LEU A 1 197 ? 9.469 8.520 -24.263 1.00 87.06 197 LEU A C 1
ATOM 1566 O O . LEU A 1 197 ? 10.208 7.943 -25.058 1.00 87.06 197 LEU A O 1
ATOM 1570 N N . ILE A 1 198 ? 9.939 9.261 -23.257 1.00 85.38 198 ILE A N 1
ATOM 1571 C CA . ILE A 1 198 ? 11.375 9.499 -23.100 1.00 85.38 198 ILE A CA 1
ATOM 1572 C C . ILE A 1 198 ? 12.097 8.197 -22.693 1.00 85.38 198 ILE A C 1
ATOM 1574 O O . ILE A 1 198 ? 13.188 7.936 -23.190 1.00 85.38 198 ILE A O 1
ATOM 1578 N N . ASP A 1 199 ? 11.497 7.326 -21.874 1.00 83.69 199 ASP A N 1
ATOM 1579 C CA . ASP A 1 199 ? 12.064 6.003 -21.554 1.00 83.69 199 ASP A CA 1
ATOM 1580 C C . ASP A 1 199 ? 12.232 5.137 -22.811 1.00 83.69 199 ASP A C 1
ATOM 1582 O O . ASP A 1 199 ? 13.301 4.575 -23.044 1.00 83.69 199 ASP A O 1
ATOM 1586 N N . THR A 1 200 ? 11.215 5.127 -23.678 1.00 82.69 200 THR A N 1
ATOM 1587 C CA . THR A 1 200 ? 11.248 4.399 -24.955 1.00 82.69 200 THR A CA 1
ATOM 1588 C C . THR A 1 200 ? 12.339 4.945 -25.881 1.00 82.69 200 THR A C 1
ATOM 1590 O O . THR A 1 200 ? 13.084 4.170 -26.477 1.00 82.69 200 THR A O 1
ATOM 1593 N N . LEU A 1 201 ? 12.470 6.273 -25.983 1.00 86.56 201 LEU A N 1
ATOM 1594 C CA . LEU A 1 201 ? 13.501 6.923 -26.804 1.00 86.56 201 LEU A CA 1
ATOM 1595 C C . LEU A 1 201 ? 14.914 6.754 -26.230 1.00 86.56 201 LEU A C 1
ATOM 1597 O O . LEU A 1 201 ? 15.881 6.699 -26.983 1.00 86.56 201 LEU A O 1
ATOM 1601 N N . SER A 1 202 ? 15.036 6.672 -24.906 1.00 83.12 202 SER A N 1
ATOM 1602 C CA . SER A 1 202 ? 16.311 6.523 -24.196 1.00 83.12 202 SER A CA 1
ATOM 1603 C C . SER A 1 202 ? 16.710 5.066 -23.944 1.00 83.12 202 SER A C 1
ATOM 1605 O O . SER A 1 202 ? 17.715 4.823 -23.277 1.00 83.12 202 SER A O 1
ATOM 1607 N N . LEU A 1 203 ? 15.936 4.103 -24.464 1.00 81.88 203 LEU A N 1
ATOM 1608 C CA . LEU A 1 203 ? 16.158 2.662 -24.307 1.00 81.88 203 LEU A CA 1
ATOM 1609 C C . LEU A 1 203 ? 16.354 2.240 -22.836 1.00 81.88 203 LEU A C 1
ATOM 1611 O O . LEU A 1 203 ? 17.201 1.403 -22.532 1.00 81.88 203 LEU A O 1
ATOM 1615 N N . GLY A 1 204 ? 15.583 2.830 -21.917 1.00 76.81 204 GLY A N 1
ATOM 1616 C CA . GLY A 1 204 ? 15.635 2.504 -20.487 1.00 76.81 204 GLY A CA 1
ATOM 1617 C C . GLY A 1 204 ? 16.663 3.290 -19.661 1.00 76.81 204 GLY A C 1
ATOM 1618 O O . GLY A 1 204 ? 16.789 3.054 -18.459 1.00 76.81 204 GLY A O 1
ATOM 1619 N N . TYR A 1 205 ? 17.401 4.243 -20.245 1.00 79.94 205 TYR A N 1
ATOM 1620 C CA . TYR A 1 205 ? 18.382 5.038 -19.488 1.00 79.94 205 TYR A CA 1
ATOM 1621 C C . TYR A 1 205 ? 17.733 5.869 -18.369 1.00 79.94 205 TYR A C 1
ATOM 1623 O O . TYR A 1 205 ? 18.295 5.991 -17.282 1.00 79.94 205 TYR A O 1
ATOM 1631 N N . ILE A 1 206 ? 16.536 6.417 -18.601 1.00 77.12 206 ILE A N 1
ATOM 1632 C CA . ILE A 1 206 ? 15.823 7.219 -17.592 1.00 77.12 206 ILE A CA 1
ATOM 1633 C C . ILE A 1 206 ? 15.411 6.380 -16.405 1.00 77.12 206 ILE A C 1
ATOM 1635 O O . ILE A 1 206 ? 15.543 6.843 -15.277 1.00 77.12 206 ILE A O 1
ATOM 1639 N N . HIS A 1 207 ? 14.941 5.159 -16.650 1.00 76.06 207 HIS A N 1
ATOM 1640 C CA . HIS A 1 207 ? 14.672 4.220 -15.579 1.00 76.06 207 HIS A CA 1
ATOM 1641 C C . HIS A 1 207 ? 15.918 4.022 -14.705 1.00 76.06 207 HIS A C 1
ATOM 1643 O O . HIS A 1 207 ? 15.856 4.238 -13.499 1.00 76.06 207 HIS A O 1
ATOM 1649 N N . SER A 1 208 ? 17.067 3.704 -15.309 1.00 79.06 208 SER A N 1
ATOM 1650 C CA . SER A 1 208 ? 18.333 3.521 -14.583 1.00 79.06 208 SER A CA 1
ATOM 1651 C C . SER A 1 208 ? 18.769 4.782 -13.831 1.00 79.06 208 SER A C 1
ATOM 1653 O O . SER A 1 208 ? 19.241 4.703 -12.697 1.00 79.06 208 SER A O 1
ATOM 1655 N N . TYR A 1 209 ? 18.572 5.958 -14.428 1.00 81.06 209 TYR A N 1
ATOM 1656 C CA . TYR A 1 209 ? 18.855 7.234 -13.780 1.00 81.06 209 TYR A CA 1
ATOM 1657 C C . TYR A 1 209 ? 17.936 7.482 -12.576 1.00 81.06 209 TYR A C 1
ATOM 1659 O O . TYR A 1 209 ? 18.425 7.743 -11.478 1.00 81.06 209 TYR A O 1
ATOM 1667 N N . ALA A 1 210 ? 16.620 7.343 -12.741 1.00 79.62 210 ALA A N 1
ATOM 1668 C CA . ALA A 1 210 ? 15.652 7.471 -11.656 1.00 79.62 210 ALA A CA 1
ATOM 1669 C C . ALA A 1 210 ? 15.947 6.472 -10.529 1.00 79.62 210 ALA A C 1
ATOM 1671 O O . ALA A 1 210 ? 16.034 6.871 -9.371 1.00 79.62 210 ALA A O 1
ATOM 1672 N N . GLN A 1 211 ? 16.213 5.210 -10.873 1.00 81.44 211 GLN A N 1
ATOM 1673 C CA . GLN A 1 211 ? 16.619 4.175 -9.928 1.00 81.44 211 GLN A CA 1
ATOM 1674 C C . GLN A 1 211 ? 17.863 4.602 -9.141 1.00 81.44 211 GLN A C 1
ATOM 1676 O O . GLN A 1 211 ? 17.883 4.484 -7.922 1.00 81.44 211 GLN A O 1
ATOM 1681 N N . SER A 1 212 ? 18.883 5.157 -9.806 1.00 80.44 212 SER A N 1
ATOM 1682 C CA . SER A 1 212 ? 20.103 5.622 -9.132 1.00 80.44 212 SER A CA 1
ATOM 1683 C C . SER A 1 212 ? 19.838 6.750 -8.125 1.00 80.44 212 SER A C 1
ATOM 1685 O O . SER A 1 212 ? 20.397 6.736 -7.029 1.00 80.44 212 SER A O 1
ATOM 1687 N N . LEU A 1 213 ? 18.937 7.686 -8.449 1.00 81.25 213 LEU A N 1
ATOM 1688 C CA . LEU A 1 213 ? 18.534 8.767 -7.545 1.00 81.25 213 LEU A CA 1
ATOM 1689 C C . LEU A 1 213 ? 17.752 8.258 -6.333 1.00 81.25 213 LEU A C 1
ATOM 1691 O O . LEU A 1 213 ? 17.907 8.801 -5.239 1.00 81.25 213 LEU A O 1
ATOM 1695 N N . VAL A 1 214 ? 16.896 7.254 -6.529 1.00 80.94 214 VAL A N 1
ATOM 1696 C CA . VAL A 1 214 ? 16.123 6.640 -5.447 1.00 80.94 214 VAL A CA 1
ATOM 1697 C C . VAL A 1 214 ? 17.043 5.805 -4.553 1.00 80.94 214 VAL A C 1
ATOM 1699 O O . VAL A 1 214 ? 17.064 6.036 -3.349 1.00 80.94 214 VAL A O 1
ATOM 1702 N N . ASN A 1 215 ? 17.899 4.959 -5.135 1.00 80.88 215 ASN A N 1
ATOM 1703 C CA . ASN A 1 215 ? 18.868 4.128 -4.410 1.00 80.88 215 ASN A CA 1
ATOM 1704 C C . ASN A 1 215 ? 19.870 4.957 -3.584 1.00 80.88 215 ASN A C 1
ATOM 1706 O O . ASN A 1 215 ? 20.374 4.490 -2.565 1.00 80.88 215 ASN A O 1
ATOM 1710 N N . ALA A 1 216 ? 20.186 6.185 -4.012 1.00 77.88 216 ALA A N 1
ATOM 1711 C CA . ALA A 1 216 ? 21.060 7.088 -3.263 1.00 77.88 216 ALA A CA 1
ATOM 1712 C C . ALA A 1 216 ? 20.415 7.623 -1.969 1.00 77.88 216 ALA A C 1
ATOM 1714 O O . ALA A 1 216 ? 21.116 8.129 -1.089 1.00 77.88 216 ALA A O 1
ATOM 1715 N N . LYS A 1 217 ? 19.085 7.542 -1.837 1.00 80.06 217 LYS A N 1
ATOM 1716 C CA . LYS A 1 217 ? 18.367 7.973 -0.638 1.00 80.06 217 LYS A CA 1
ATOM 1717 C C . LYS A 1 217 ? 18.285 6.814 0.345 1.00 80.06 217 LYS A C 1
ATOM 1719 O O . LYS A 1 217 ? 17.657 5.796 0.083 1.00 80.06 217 LYS A O 1
ATOM 1724 N N . HIS A 1 218 ? 18.884 6.996 1.516 1.00 73.44 218 HIS A N 1
ATOM 1725 C CA . HIS A 1 218 ? 18.743 6.025 2.591 1.00 73.44 218 HIS A CA 1
ATOM 1726 C C . HIS A 1 218 ? 17.324 6.070 3.170 1.00 73.44 218 HIS A C 1
ATOM 1728 O O . HIS A 1 218 ? 16.856 7.133 3.592 1.00 73.44 218 HIS A O 1
ATOM 1734 N N . ILE A 1 219 ? 16.677 4.909 3.247 1.00 76.00 219 ILE A N 1
ATOM 1735 C CA . ILE A 1 219 ? 15.374 4.738 3.893 1.00 76.00 219 ILE A CA 1
ATOM 1736 C C . ILE A 1 219 ? 15.559 4.937 5.396 1.00 76.00 219 ILE A C 1
ATOM 1738 O O . ILE A 1 219 ? 16.352 4.246 6.038 1.00 76.00 219 ILE A O 1
ATOM 1742 N N . LYS A 1 220 ? 14.908 5.950 5.966 1.00 73.69 220 LYS A N 1
ATOM 1743 C CA . LYS A 1 220 ? 15.049 6.275 7.389 1.00 73.69 220 LYS A CA 1
ATOM 1744 C C . LYS A 1 220 ? 13.984 5.529 8.182 1.00 73.69 220 LYS A C 1
ATOM 1746 O O . LYS A 1 220 ? 12.816 5.568 7.819 1.00 73.69 220 LYS A O 1
ATOM 1751 N N . SER A 1 221 ? 14.390 4.901 9.280 1.00 70.81 221 SER A N 1
ATOM 1752 C CA . SER A 1 221 ? 13.456 4.451 10.312 1.00 70.81 221 SER A CA 1
ATOM 1753 C C . SER A 1 221 ? 13.237 5.592 11.305 1.00 70.81 221 SER A C 1
ATOM 1755 O O . SER A 1 221 ? 14.193 6.267 11.705 1.00 70.81 221 SER A O 1
ATOM 1757 N N . LEU A 1 222 ? 11.978 5.838 11.670 1.00 76.44 222 LEU A N 1
ATOM 1758 C CA . LEU A 1 222 ? 11.616 6.826 12.678 1.00 76.44 222 LEU A CA 1
ATOM 1759 C C . LEU A 1 222 ? 11.535 6.150 14.048 1.00 76.44 222 LEU A C 1
ATOM 1761 O O . LEU A 1 222 ? 10.589 5.429 14.358 1.00 76.44 222 LEU A O 1
ATOM 1765 N N . ALA A 1 223 ? 12.525 6.421 14.895 1.00 76.31 223 ALA A N 1
ATOM 1766 C CA . ALA A 1 223 ? 12.510 5.980 16.280 1.00 76.31 223 ALA A CA 1
ATOM 1767 C C . ALA A 1 223 ? 11.778 7.012 17.149 1.00 76.31 223 ALA A C 1
ATOM 1769 O O . ALA A 1 223 ? 12.311 8.080 17.444 1.00 76.31 223 ALA A O 1
ATOM 1770 N N . PHE A 1 224 ? 10.562 6.679 17.574 1.00 81.31 224 PHE A N 1
ATOM 1771 C CA . PHE A 1 224 ? 9.807 7.466 18.548 1.00 81.31 224 PHE A CA 1
ATOM 1772 C C . PHE A 1 224 ? 9.963 6.885 19.957 1.00 81.31 224 PHE A C 1
ATOM 1774 O O . PHE A 1 224 ? 9.930 5.661 20.124 1.00 81.31 224 PHE A O 1
ATOM 1781 N N . ASN A 1 225 ? 10.036 7.732 20.986 1.00 88.38 225 ASN A N 1
ATOM 1782 C CA . ASN A 1 225 ? 9.669 7.305 22.343 1.00 88.38 225 ASN A CA 1
ATOM 1783 C C . ASN A 1 225 ? 8.131 7.151 22.442 1.00 88.38 225 ASN A C 1
ATOM 1785 O O . ASN A 1 225 ? 7.422 7.293 21.443 1.00 88.38 225 ASN A O 1
ATOM 1789 N N . GLU A 1 226 ? 7.598 6.766 23.603 1.00 85.12 226 GLU A N 1
ATOM 1790 C CA . GLU A 1 226 ? 6.146 6.578 23.736 1.00 85.12 226 GLU A CA 1
ATOM 1791 C C . GLU A 1 226 ? 5.352 7.878 23.591 1.00 85.12 226 GLU A C 1
ATOM 1793 O O . GLU A 1 226 ? 4.347 7.885 22.883 1.00 85.12 226 GLU A O 1
ATOM 1798 N N . ASP A 1 227 ? 5.788 8.963 24.229 1.00 89.56 227 ASP A N 1
ATOM 1799 C CA . ASP A 1 227 ? 5.040 10.222 24.249 1.00 89.56 227 ASP A CA 1
ATOM 1800 C C . ASP A 1 227 ? 5.025 10.892 22.870 1.00 89.56 227 ASP A C 1
ATOM 1802 O O . ASP A 1 227 ? 3.962 11.279 22.382 1.00 89.56 227 ASP A O 1
ATOM 1806 N N . ASP A 1 228 ? 6.169 10.921 22.184 1.00 91.94 228 ASP A N 1
ATOM 1807 C CA . ASP A 1 228 ? 6.276 11.445 20.823 1.00 91.94 228 ASP A CA 1
ATOM 1808 C C . ASP A 1 228 ? 5.454 10.603 19.838 1.00 91.94 228 ASP A C 1
ATOM 1810 O O . ASP A 1 228 ? 4.834 11.143 18.922 1.00 91.94 228 ASP A O 1
ATOM 1814 N N . PHE A 1 229 ? 5.397 9.276 20.031 1.00 92.50 229 PHE A N 1
ATOM 1815 C CA . PHE A 1 229 ? 4.548 8.416 19.208 1.00 92.50 229 PHE A CA 1
ATOM 1816 C C . PHE A 1 229 ? 3.060 8.694 19.441 1.00 92.50 229 PHE A C 1
ATOM 1818 O O . PHE A 1 229 ? 2.290 8.708 18.484 1.00 92.50 229 PHE A O 1
ATOM 1825 N N . ARG A 1 230 ? 2.640 8.937 20.689 1.00 93.19 230 ARG A N 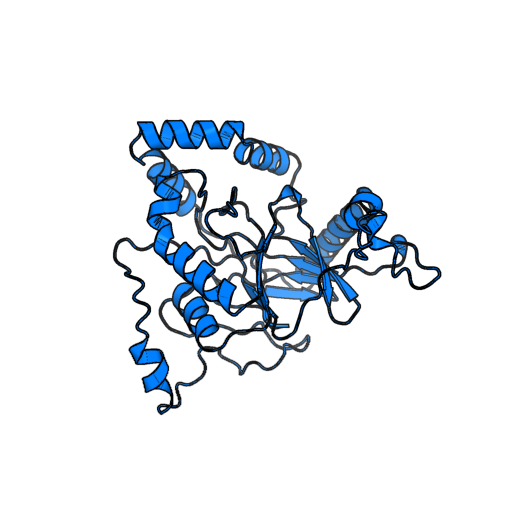1
ATOM 1826 C CA . ARG A 1 230 ? 1.245 9.283 21.010 1.00 93.19 230 ARG A CA 1
ATOM 1827 C C . ARG A 1 230 ? 0.849 10.621 20.395 1.00 93.19 230 ARG A C 1
ATOM 1829 O O . ARG A 1 230 ? -0.232 10.717 19.815 1.00 93.19 230 ARG A O 1
ATOM 1836 N N . ASP A 1 231 ? 1.711 11.632 20.480 1.00 94.12 231 ASP A N 1
ATOM 1837 C CA . ASP A 1 231 ? 1.485 12.932 19.838 1.00 94.12 231 ASP A CA 1
ATOM 1838 C C . ASP A 1 231 ? 1.419 12.796 18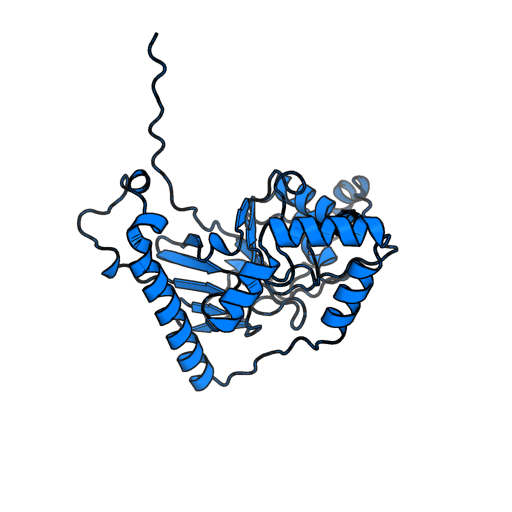.307 1.00 94.12 231 ASP A C 1
ATOM 1840 O O . ASP A 1 231 ? 0.480 13.283 17.670 1.00 94.12 231 ASP A O 1
ATOM 1844 N N . PHE A 1 232 ? 2.356 12.049 17.716 1.00 94.00 232 PHE A N 1
ATOM 1845 C CA . PHE A 1 232 ? 2.349 11.727 16.291 1.00 94.00 232 PHE A CA 1
ATOM 1846 C C . PHE A 1 232 ? 1.045 11.033 15.869 1.00 94.00 232 PHE A C 1
ATOM 1848 O O . PHE A 1 232 ? 0.341 11.520 14.983 1.00 94.00 232 PHE A O 1
ATOM 1855 N N . ALA A 1 233 ? 0.681 9.936 16.535 1.00 93.94 233 ALA A N 1
ATOM 1856 C CA . ALA A 1 233 ? -0.519 9.164 16.238 1.00 93.94 233 ALA A CA 1
ATOM 1857 C C . ALA A 1 233 ? -1.794 10.005 16.412 1.00 93.94 233 ALA A C 1
ATOM 1859 O O . ALA A 1 233 ? -2.677 9.958 15.558 1.00 93.94 233 ALA A O 1
ATOM 1860 N N . SER A 1 234 ? -1.867 10.849 17.447 1.00 93.31 234 SER A N 1
ATOM 1861 C CA . SER A 1 234 ? -2.984 11.785 17.660 1.00 93.31 234 SER A CA 1
ATOM 1862 C C . SER A 1 234 ? -3.167 12.733 16.478 1.00 93.31 234 SER A C 1
ATOM 1864 O O . SER A 1 234 ? -4.280 12.898 15.975 1.00 93.31 234 SER A O 1
ATOM 1866 N N . LYS A 1 235 ? -2.068 13.331 15.998 1.00 94.19 235 LYS A N 1
ATOM 1867 C CA . LYS A 1 235 ? -2.078 14.235 14.839 1.00 94.19 235 LYS A CA 1
ATOM 1868 C C . LYS A 1 235 ? -2.512 13.514 13.568 1.00 94.19 235 LYS A C 1
ATOM 1870 O O . LYS A 1 235 ? -3.306 14.064 12.804 1.00 94.19 235 LYS A O 1
ATOM 1875 N N . ARG A 1 236 ? -2.030 12.285 13.355 1.00 94.62 236 ARG A N 1
ATOM 1876 C CA . ARG A 1 236 ? -2.443 11.449 12.220 1.00 94.62 236 ARG A CA 1
ATOM 1877 C C . ARG A 1 236 ? -3.936 11.143 12.299 1.00 94.62 236 ARG A C 1
ATOM 1879 O O . ARG A 1 236 ? -4.659 11.544 11.395 1.00 94.62 236 ARG A O 1
ATOM 1886 N N . ILE A 1 237 ? -4.429 10.554 13.390 1.00 93.12 237 ILE A N 1
ATOM 1887 C CA . ILE A 1 237 ? -5.860 10.246 13.577 1.00 93.12 237 ILE A CA 1
ATOM 1888 C C . ILE A 1 237 ? -6.732 11.480 13.309 1.00 93.12 237 ILE A C 1
ATOM 1890 O O . ILE A 1 237 ? -7.715 11.386 12.576 1.00 93.12 237 ILE A O 1
ATOM 1894 N N . ALA A 1 238 ? -6.361 12.648 13.844 1.00 92.12 238 ALA A N 1
ATOM 1895 C CA . ALA A 1 238 ? -7.092 13.891 13.609 1.00 92.12 238 ALA A CA 1
ATOM 1896 C C . ALA A 1 238 ? -7.152 14.277 12.118 1.00 92.12 238 ALA A C 1
ATOM 1898 O O . ALA A 1 238 ? -8.216 14.664 11.635 1.00 92.12 238 ALA A O 1
ATOM 1899 N N . ALA A 1 239 ? -6.050 14.133 11.373 1.00 93.25 239 ALA A N 1
ATOM 1900 C CA . ALA A 1 239 ? -6.014 14.406 9.935 1.00 93.25 239 ALA A CA 1
ATOM 1901 C C . ALA A 1 239 ? -6.913 13.448 9.132 1.00 93.25 239 ALA A C 1
ATOM 1903 O O . ALA A 1 239 ? -7.690 13.901 8.291 1.00 93.25 239 ALA A O 1
ATOM 1904 N N . TYR A 1 240 ? -6.870 12.144 9.429 1.00 93.19 240 TYR A N 1
ATOM 1905 C CA . TYR A 1 240 ? -7.733 11.153 8.775 1.00 93.19 240 TYR A CA 1
ATOM 1906 C C . TYR A 1 240 ? -9.210 11.374 9.098 1.00 93.19 240 TYR A C 1
ATOM 1908 O O . TYR A 1 240 ? -10.040 11.341 8.193 1.00 93.19 240 TYR A O 1
ATOM 1916 N N . LYS A 1 241 ? -9.548 11.656 10.362 1.00 89.88 241 LYS A N 1
ATOM 1917 C CA . LYS A 1 241 ? -10.923 11.988 10.764 1.00 89.88 241 LYS A CA 1
ATOM 1918 C C . LYS A 1 241 ? -11.414 13.241 10.049 1.00 89.88 241 LYS A C 1
ATOM 1920 O O . LYS A 1 241 ? -12.502 13.238 9.485 1.00 89.88 241 LYS A O 1
ATOM 1925 N N . HIS A 1 242 ? -10.591 14.289 9.999 1.00 90.00 242 HIS A N 1
ATOM 1926 C CA . HIS A 1 242 ? -10.930 15.506 9.268 1.00 90.00 242 HIS A CA 1
ATOM 1927 C C . HIS A 1 242 ? -11.193 15.231 7.781 1.00 90.00 242 HIS A C 1
ATOM 1929 O O . HIS A 1 242 ? -12.183 15.725 7.237 1.00 90.00 242 HIS A O 1
ATOM 1935 N N . TYR A 1 243 ? -10.358 14.412 7.135 1.00 89.44 243 TYR A N 1
ATOM 1936 C CA . TYR A 1 243 ? -10.593 13.975 5.761 1.00 89.44 243 TYR A CA 1
ATOM 1937 C C . TYR A 1 243 ? -11.909 13.200 5.631 1.00 89.44 243 TYR A C 1
ATOM 1939 O O . TYR A 1 243 ? -12.704 13.508 4.744 1.00 89.44 243 TYR A O 1
ATOM 1947 N N . ALA A 1 244 ? -12.164 12.239 6.522 1.00 87.19 244 ALA A N 1
ATOM 1948 C CA . ALA A 1 244 ? -13.355 11.403 6.474 1.00 87.19 244 ALA A CA 1
ATOM 1949 C C . ALA A 1 244 ? -14.648 12.216 6.618 1.00 87.19 244 ALA A C 1
ATOM 1951 O O . ALA A 1 244 ? -15.592 12.015 5.859 1.00 87.19 244 ALA A O 1
ATOM 1952 N N . TYR A 1 245 ? -14.668 13.193 7.526 1.00 83.19 245 TYR A N 1
ATOM 1953 C CA . TYR A 1 245 ? -15.809 14.092 7.701 1.00 83.19 245 TYR A CA 1
ATOM 1954 C C . TYR A 1 245 ? -15.986 15.054 6.528 1.00 83.19 245 TYR A C 1
ATOM 1956 O O . TYR A 1 245 ? -17.110 15.282 6.085 1.00 83.19 245 TYR A O 1
ATOM 1964 N N . SER A 1 246 ? -14.887 15.574 5.978 1.00 83.12 246 SER A N 1
ATOM 1965 C CA . SER A 1 246 ? -14.936 16.500 4.838 1.00 83.12 246 SER A CA 1
ATOM 1966 C C . SER A 1 246 ? -15.378 15.818 3.540 1.00 83.12 246 SER A C 1
ATOM 1968 O O . SER A 1 246 ? -15.962 16.466 2.679 1.00 83.12 246 SER A O 1
ATOM 1970 N N . ASN A 1 247 ? -15.130 14.511 3.413 1.00 78.62 247 ASN A N 1
ATOM 1971 C CA . ASN A 1 247 ? -15.457 13.703 2.235 1.00 78.62 247 ASN A CA 1
ATOM 1972 C C . ASN A 1 247 ? -16.531 12.648 2.542 1.00 78.62 247 ASN A C 1
ATOM 1974 O O . ASN A 1 247 ? -16.660 11.654 1.832 1.00 78.62 247 ASN A O 1
ATOM 1978 N N . ALA A 1 248 ? -17.321 12.867 3.596 1.00 68.88 248 ALA A N 1
ATOM 1979 C CA . ALA A 1 248 ? -18.359 11.961 4.081 1.00 68.88 248 ALA A CA 1
ATOM 1980 C C . ALA A 1 248 ? -19.307 11.471 2.976 1.00 68.88 248 ALA A C 1
ATOM 1982 O O . ALA A 1 248 ? -19.655 10.294 2.922 1.00 68.88 248 ALA A O 1
ATOM 1983 N N . HIS A 1 249 ? -19.715 12.378 2.086 1.00 60.06 249 HIS A N 1
ATOM 1984 C CA . HIS A 1 249 ? -20.599 12.063 0.968 1.00 60.06 249 HIS A CA 1
ATOM 1985 C C . HIS A 1 249 ? -19.936 11.144 -0.071 1.00 60.06 249 HIS A C 1
ATOM 1987 O O . HIS A 1 249 ? -20.616 10.322 -0.674 1.00 60.06 249 HIS A O 1
ATOM 1993 N N . ASP A 1 250 ? -18.623 11.243 -0.265 1.00 62.22 250 ASP A N 1
ATOM 1994 C CA . ASP A 1 250 ? -17.898 10.450 -1.262 1.00 62.22 250 ASP A CA 1
ATOM 1995 C C . ASP A 1 250 ? -17.453 9.101 -0.684 1.00 62.22 250 ASP A C 1
ATOM 1997 O O . ASP A 1 250 ? -17.525 8.079 -1.366 1.00 62.22 250 ASP A O 1
ATOM 2001 N N . LEU A 1 251 ? -17.095 9.072 0.604 1.00 60.12 251 LEU A N 1
ATOM 2002 C CA . LEU A 1 251 ? -16.756 7.851 1.338 1.00 60.12 251 LEU A CA 1
ATOM 2003 C C . LEU A 1 251 ? -17.986 6.990 1.655 1.00 60.12 251 LEU A C 1
ATOM 2005 O O . LEU A 1 251 ? -17.882 5.767 1.654 1.00 60.12 251 LEU A O 1
ATOM 2009 N N . LEU A 1 252 ? -19.149 7.608 1.898 1.00 55.91 252 LEU A N 1
ATOM 2010 C CA . LEU A 1 252 ? -20.412 6.933 2.236 1.00 55.91 252 LEU A CA 1
ATOM 2011 C C . LEU A 1 252 ? -21.546 7.250 1.246 1.00 55.91 252 LEU A C 1
ATOM 2013 O O . LEU A 1 252 ? -22.702 7.372 1.655 1.00 55.91 252 LEU A O 1
ATOM 2017 N N . SER A 1 253 ? -21.233 7.400 -0.046 1.00 41.19 253 SER A N 1
ATOM 2018 C CA . SER A 1 253 ? -22.197 7.802 -1.089 1.00 41.19 253 SER A CA 1
ATOM 2019 C C . SER A 1 253 ? -23.553 7.072 -1.014 1.00 41.19 253 SER A C 1
ATOM 2021 O O . SER A 1 253 ? -23.599 5.937 -0.534 1.00 41.19 253 SER A O 1
ATOM 2023 N N . PRO A 1 254 ? -24.672 7.673 -1.489 1.00 42.25 254 PRO A N 1
ATOM 2024 C CA . PRO A 1 254 ? -26.051 7.227 -1.210 1.00 42.25 254 PRO A CA 1
ATOM 2025 C C . PRO A 1 254 ? -26.399 5.777 -1.588 1.00 42.25 254 PRO A C 1
ATOM 2027 O O . PRO A 1 254 ? -27.450 5.280 -1.194 1.00 42.25 254 PRO A O 1
ATOM 2030 N N . GLN A 1 255 ? -25.528 5.081 -2.318 1.00 41.72 255 GLN A N 1
ATOM 2031 C CA . GLN A 1 255 ? -25.653 3.654 -2.624 1.00 41.72 255 GLN A CA 1
ATOM 2032 C C . GLN A 1 255 ? -25.266 2.746 -1.428 1.00 41.72 255 GLN A C 1
ATOM 2034 O O . GLN A 1 255 ? -25.658 1.582 -1.393 1.00 41.72 255 GLN A O 1
ATOM 2039 N N . ASN A 1 256 ? -24.581 3.288 -0.410 1.00 45.78 256 ASN A N 1
ATOM 2040 C CA . ASN A 1 256 ? -24.194 2.633 0.852 1.00 45.78 256 ASN A CA 1
ATOM 2041 C C . ASN A 1 256 ? -25.259 2.749 1.970 1.00 45.78 256 ASN A C 1
ATOM 2043 O O . ASN A 1 256 ? -25.010 2.378 3.116 1.00 45.78 256 ASN A O 1
ATOM 2047 N N . GLN A 1 257 ? -26.453 3.290 1.693 1.00 44.72 257 GLN A N 1
ATOM 2048 C CA . GLN A 1 257 ? -27.459 3.586 2.731 1.00 44.72 257 GLN A CA 1
ATOM 2049 C C . GLN A 1 257 ? -28.300 2.384 3.200 1.00 44.72 257 GLN A C 1
ATOM 2051 O O . GLN A 1 257 ? -29.216 2.567 4.001 1.00 44.72 257 GLN A O 1
ATOM 2056 N N . ALA A 1 258 ? -28.008 1.155 2.764 1.00 39.47 258 ALA A N 1
ATOM 2057 C CA . ALA A 1 258 ? -28.812 -0.005 3.155 1.00 39.47 258 ALA A CA 1
ATOM 2058 C C . ALA A 1 258 ? -28.639 -0.406 4.634 1.00 39.47 258 ALA A C 1
ATOM 2060 O O . ALA A 1 258 ? -29.541 -1.022 5.198 1.00 39.47 258 ALA A O 1
ATOM 2061 N N . HIS A 1 259 ? -27.537 -0.022 5.291 1.00 42.44 259 HIS A N 1
ATOM 2062 C CA . HIS A 1 259 ? -27.271 -0.326 6.703 1.00 42.44 259 HIS A CA 1
ATOM 2063 C C . HIS A 1 259 ? -26.809 0.910 7.480 1.00 42.44 259 HIS A C 1
ATOM 2065 O O . HIS A 1 259 ? -25.735 0.925 8.072 1.00 42.44 259 HIS A O 1
ATOM 2071 N N . LYS A 1 260 ? -27.644 1.955 7.539 1.00 37.34 260 LYS A N 1
ATOM 2072 C CA . LYS A 1 260 ? -27.610 2.814 8.729 1.00 37.34 260 LYS A CA 1
ATOM 2073 C C . LYS A 1 260 ? -28.242 2.019 9.879 1.00 37.34 260 LYS A C 1
ATOM 2075 O O . LYS A 1 260 ? -29.450 1.779 9.805 1.00 37.34 260 LYS A O 1
ATOM 2080 N N . PRO A 1 261 ? -27.511 1.629 10.943 1.00 35.75 261 PRO A N 1
ATOM 2081 C CA . PRO A 1 261 ? -28.179 1.409 12.212 1.00 35.75 261 PRO A CA 1
ATOM 2082 C C . PRO A 1 261 ? -28.890 2.723 12.536 1.00 35.75 261 PRO A C 1
ATOM 2084 O O . PRO A 1 261 ? -28.302 3.804 12.478 1.00 35.75 261 PRO A O 1
ATOM 2087 N N . TYR A 1 262 ? -30.199 2.628 12.720 1.00 32.12 262 TYR A N 1
ATOM 2088 C CA . TYR A 1 262 ? -31.105 3.747 12.922 1.00 32.12 262 TYR A CA 1
ATOM 2089 C C . TYR A 1 262 ? -30.519 4.754 13.936 1.00 32.12 262 TYR A C 1
ATOM 2091 O O . TYR A 1 262 ? -30.458 4.453 15.124 1.00 32.12 262 TYR A O 1
ATOM 2099 N N . GLY A 1 263 ? -30.073 5.929 13.467 1.00 41.09 263 GLY A N 1
ATOM 2100 C CA . GLY A 1 263 ? -29.741 7.079 14.321 1.00 41.09 263 GLY A CA 1
ATOM 2101 C C . GLY A 1 263 ? -28.321 7.663 14.266 1.00 41.09 263 GLY A C 1
ATOM 2102 O O . GLY A 1 263 ? -28.180 8.793 14.715 1.00 41.09 263 GLY A O 1
ATOM 2103 N N . GLN A 1 264 ? -27.304 6.996 13.704 1.00 42.69 264 GLN A N 1
ATOM 2104 C CA . GLN A 1 264 ? -25.915 7.489 13.831 1.00 42.69 264 GLN A CA 1
ATOM 2105 C C . GLN A 1 264 ? -25.475 8.417 12.682 1.00 42.69 264 GLN A C 1
ATOM 2107 O O . GLN A 1 264 ? -25.637 8.098 11.496 1.00 42.69 264 GLN A O 1
ATOM 2112 N N . THR A 1 265 ? -24.920 9.583 13.022 1.00 49.22 265 THR A N 1
ATOM 2113 C CA . THR A 1 265 ? -24.230 10.491 12.086 1.00 49.22 265 THR A CA 1
ATOM 2114 C C . THR A 1 265 ? -22.765 10.061 11.930 1.00 49.22 265 THR A C 1
ATOM 2116 O O . THR A 1 265 ? -22.219 9.380 12.791 1.00 49.22 265 THR A O 1
ATOM 2119 N N . LEU A 1 266 ? -22.092 10.442 10.832 1.00 52.75 266 LEU A N 1
ATOM 2120 C CA . LEU A 1 266 ? -20.652 10.158 10.653 1.00 52.75 266 LEU A CA 1
ATOM 2121 C C . LEU A 1 266 ? -19.809 10.632 11.841 1.00 52.75 266 LEU A C 1
ATOM 2123 O O . LEU A 1 266 ? -18.815 9.992 12.158 1.00 52.75 266 LEU A O 1
ATOM 2127 N N . GLU A 1 267 ? -20.220 11.731 12.479 1.00 50.75 267 GLU A N 1
ATOM 2128 C CA . GLU A 1 267 ? -19.562 12.327 13.645 1.00 50.75 267 GLU A CA 1
ATOM 2129 C C . GLU A 1 267 ? -19.497 11.384 14.859 1.00 50.75 267 GLU A C 1
ATOM 2131 O O . GLU A 1 267 ? -18.679 11.604 15.749 1.00 50.75 267 GLU A O 1
ATOM 2136 N N . GLU A 1 268 ? -20.309 10.322 14.889 1.00 55.72 268 GLU A N 1
ATOM 2137 C CA . GLU A 1 268 ? -20.322 9.320 15.960 1.00 55.72 268 GLU A CA 1
ATOM 2138 C C . GLU A 1 268 ? -19.399 8.118 15.692 1.00 55.72 268 GLU A C 1
ATOM 2140 O O . GLU A 1 268 ? -19.149 7.330 16.605 1.00 55.72 268 GLU A O 1
ATOM 2145 N N . PHE A 1 269 ? -18.865 7.957 14.473 1.00 65.44 269 PHE A N 1
ATOM 2146 C CA . PHE A 1 269 ? -17.983 6.832 14.157 1.00 65.44 269 PHE A CA 1
ATOM 2147 C C . PHE A 1 269 ? -16.545 7.098 14.608 1.00 65.44 269 PHE A C 1
ATOM 2149 O O . PHE A 1 269 ? -15.838 7.957 14.076 1.00 65.44 269 PHE A O 1
ATOM 2156 N N . ASP A 1 270 ? -16.071 6.289 15.554 1.00 80.81 270 ASP A N 1
ATOM 2157 C CA . ASP A 1 270 ? -14.661 6.269 15.928 1.00 80.81 270 ASP A CA 1
ATOM 2158 C C . ASP A 1 270 ? -13.845 5.442 14.922 1.00 80.81 270 ASP A C 1
ATOM 2160 O O . ASP A 1 270 ? -13.667 4.229 15.060 1.00 80.81 270 ASP A O 1
ATOM 2164 N N . PHE A 1 271 ? -13.377 6.111 13.866 1.00 87.69 271 PHE A N 1
ATOM 2165 C CA . PHE A 1 271 ? -12.522 5.498 12.851 1.00 87.69 271 PHE A CA 1
ATOM 2166 C C . PHE A 1 271 ? -11.169 5.083 13.432 1.00 87.69 271 PHE A C 1
ATOM 2168 O O . PHE A 1 271 ? -10.415 5.915 13.948 1.00 87.69 271 PHE A O 1
ATOM 2175 N N . GLY A 1 272 ? -10.830 3.806 13.262 1.00 93.00 272 GLY A N 1
ATOM 2176 C CA . GLY A 1 272 ? -9.450 3.349 13.328 1.00 93.00 272 GLY A CA 1
ATOM 2177 C C . GLY A 1 272 ? -8.662 3.756 12.082 1.00 93.00 272 GLY A C 1
ATOM 2178 O O . GLY A 1 272 ? -9.228 4.166 11.068 1.00 93.00 272 GLY A O 1
ATOM 2179 N N . VAL A 1 273 ? -7.339 3.643 12.143 1.00 95.69 273 VAL A N 1
ATOM 2180 C CA . VAL A 1 273 ? -6.433 3.979 11.037 1.00 95.69 273 VAL A CA 1
ATOM 2181 C C . VAL A 1 273 ? -5.356 2.907 10.930 1.00 95.69 273 VAL A C 1
ATOM 2183 O O . VAL A 1 273 ? -4.781 2.515 11.943 1.00 95.69 273 VAL A O 1
ATOM 2186 N N . ILE A 1 274 ? -5.061 2.459 9.712 1.00 96.88 274 ILE A N 1
ATOM 2187 C CA . ILE A 1 274 ? -3.921 1.586 9.409 1.00 96.88 274 ILE A CA 1
ATOM 2188 C C . ILE A 1 274 ? -3.085 2.273 8.324 1.00 96.88 274 ILE A C 1
ATOM 2190 O O . ILE A 1 274 ? -3.605 2.567 7.246 1.00 96.88 274 ILE A O 1
ATOM 2194 N N . GLU A 1 275 ? -1.804 2.536 8.598 1.00 95.56 275 GLU A N 1
ATOM 2195 C CA . GLU A 1 275 ? -0.914 3.233 7.658 1.00 95.56 275 GLU A CA 1
ATOM 2196 C C . GLU A 1 275 ? 0.502 2.650 7.556 1.00 95.56 275 GLU A C 1
ATOM 2198 O O . GLU A 1 275 ? 1.032 2.126 8.533 1.00 95.56 275 GLU A O 1
ATOM 2203 N N . GLY A 1 276 ? 1.115 2.751 6.369 1.00 92.88 276 GLY A N 1
ATOM 2204 C CA . GLY A 1 276 ? 2.385 2.106 5.995 1.00 92.88 276 GLY A CA 1
ATOM 2205 C C . GLY A 1 276 ? 3.661 2.967 5.986 1.00 92.88 276 GLY A C 1
ATOM 2206 O O . GLY A 1 276 ? 4.748 2.435 6.167 1.00 92.88 276 GLY A O 1
ATOM 2207 N N . HIS A 1 277 ? 3.559 4.284 5.805 1.00 91.00 277 HIS A N 1
ATOM 2208 C CA . HIS A 1 277 ? 4.651 5.134 5.295 1.00 91.00 277 HIS A CA 1
ATOM 2209 C C . HIS A 1 277 ? 5.783 5.452 6.291 1.00 91.00 277 HIS A C 1
ATOM 2211 O O . HIS A 1 277 ? 6.876 5.834 5.892 1.00 91.00 277 HIS A O 1
ATOM 2217 N N . PHE A 1 278 ? 5.546 5.365 7.604 1.00 88.50 278 PHE A N 1
ATOM 2218 C CA . PHE A 1 278 ? 6.464 5.951 8.600 1.00 88.50 278 PHE A CA 1
ATOM 2219 C C . PHE A 1 278 ? 7.440 4.963 9.257 1.00 88.50 278 PHE A C 1
ATOM 2221 O O . PHE A 1 278 ? 8.280 5.386 10.053 1.00 88.50 278 PHE A O 1
ATOM 2228 N N . HIS A 1 279 ? 7.343 3.667 8.942 1.00 89.31 279 HIS A N 1
ATOM 2229 C CA . HIS A 1 279 ? 8.288 2.622 9.380 1.00 89.31 279 HIS A CA 1
ATOM 2230 C C . HIS A 1 279 ? 8.428 2.550 10.908 1.00 89.31 279 HIS A C 1
ATOM 2232 O O . HIS A 1 279 ? 9.536 2.496 11.444 1.00 89.31 279 HIS A O 1
ATOM 2238 N N . ILE A 1 280 ? 7.293 2.648 11.610 1.00 88.06 280 ILE A N 1
ATOM 2239 C CA . ILE A 1 280 ? 7.270 2.792 13.071 1.00 88.06 280 ILE A CA 1
ATOM 2240 C C . ILE A 1 280 ? 7.051 1.443 13.756 1.00 88.06 280 ILE A C 1
ATOM 2242 O O . ILE A 1 280 ? 7.630 1.200 14.813 1.00 88.06 280 ILE A O 1
ATOM 2246 N N . GLY A 1 281 ? 6.173 0.594 13.210 1.00 88.31 281 GLY A N 1
ATOM 2247 C CA . GLY A 1 281 ? 5.873 -0.697 13.827 1.00 88.31 281 GLY A CA 1
ATOM 2248 C C . GLY A 1 281 ? 5.290 -0.573 15.236 1.00 88.31 281 GLY A C 1
ATOM 2249 O O . GLY A 1 281 ? 5.624 -1.364 16.116 1.00 88.31 281 GLY A O 1
ATOM 2250 N N . LYS A 1 282 ? 4.388 0.392 15.464 1.00 89.94 282 LYS A N 1
ATOM 2251 C CA . LYS A 1 282 ? 3.709 0.594 16.757 1.00 89.94 282 LYS A CA 1
ATOM 2252 C C . LYS A 1 282 ? 2.198 0.724 16.607 1.00 89.94 282 LYS A C 1
ATOM 2254 O O . LYS A 1 282 ? 1.673 1.004 15.530 1.00 89.94 282 LYS A O 1
ATOM 2259 N N . ARG A 1 283 ? 1.495 0.551 17.724 1.00 90.50 283 ARG A N 1
ATOM 2260 C CA . ARG A 1 283 ? 0.047 0.728 17.832 1.00 90.50 283 ARG A CA 1
ATOM 2261 C C . ARG A 1 283 ? -0.280 1.664 18.986 1.00 90.50 283 ARG A C 1
ATOM 2263 O O . ARG A 1 283 ? 0.318 1.566 20.054 1.00 90.50 283 ARG A O 1
ATOM 2270 N N . TRP A 1 284 ? -1.255 2.540 18.784 1.00 89.12 284 TRP A N 1
ATOM 2271 C CA . TRP A 1 284 ? -1.856 3.328 19.854 1.00 89.12 284 TRP A CA 1
ATOM 2272 C C . TRP A 1 284 ? -3.365 3.399 19.636 1.00 89.12 284 TRP A C 1
ATOM 2274 O O . TRP A 1 284 ? -3.819 3.892 18.609 1.00 89.12 284 TRP A O 1
ATOM 2284 N N . GLN A 1 285 ? -4.149 2.871 20.580 1.00 87.75 285 GLN A N 1
ATOM 2285 C CA . GLN A 1 285 ? -5.605 2.731 20.428 1.00 87.75 285 GLN A CA 1
ATOM 2286 C C . GLN A 1 285 ? -5.964 1.976 19.123 1.00 87.75 285 GLN A C 1
ATOM 2288 O O . GLN A 1 285 ? -5.495 0.851 18.904 1.00 87.75 285 GLN A O 1
ATOM 2293 N N . SER A 1 286 ? -6.776 2.595 18.263 1.00 89.69 286 SER A N 1
ATOM 2294 C CA . SER A 1 286 ? -7.200 2.092 16.951 1.00 89.69 286 SER A CA 1
ATOM 2295 C C . SER A 1 286 ? -6.290 2.559 15.804 1.00 89.69 286 SER A C 1
ATOM 2297 O O . SER A 1 286 ? -6.659 2.422 14.643 1.00 89.69 286 SER A O 1
ATOM 2299 N N . PHE A 1 287 ? -5.119 3.130 16.104 1.00 93.56 287 PHE A N 1
ATOM 2300 C CA . PHE A 1 287 ? -4.123 3.539 15.116 1.00 93.56 287 PHE A CA 1
ATOM 2301 C C . PHE A 1 287 ? -2.983 2.521 15.037 1.00 93.56 287 PHE A C 1
ATOM 2303 O O . PHE A 1 287 ? -2.283 2.268 16.022 1.00 93.56 287 PHE A O 1
ATOM 2310 N N . PHE A 1 288 ? -2.800 1.954 13.849 1.00 94.19 288 PHE A N 1
ATOM 2311 C CA . PHE A 1 288 ? -1.778 0.974 13.511 1.00 94.19 288 PHE A CA 1
ATOM 2312 C C . PHE A 1 288 ? -0.779 1.620 12.551 1.00 94.19 288 PHE A C 1
ATOM 2314 O O . PHE A 1 288 ? -1.057 1.774 11.361 1.00 94.19 288 PHE A O 1
ATOM 2321 N N . ALA A 1 289 ? 0.393 1.984 13.070 1.00 94.12 289 ALA A N 1
ATOM 2322 C CA . ALA A 1 289 ? 1.528 2.350 12.238 1.00 94.12 289 ALA A CA 1
ATOM 2323 C C . ALA A 1 289 ? 2.292 1.072 11.893 1.00 94.12 289 ALA A C 1
ATOM 2325 O O . ALA A 1 289 ? 2.933 0.467 12.761 1.00 94.12 289 ALA A O 1
ATOM 2326 N N . LEU A 1 290 ? 2.186 0.644 10.638 1.00 94.31 290 LEU A N 1
ATOM 2327 C CA . LEU A 1 290 ? 2.800 -0.590 10.176 1.00 94.31 290 LEU A CA 1
ATOM 2328 C C . LEU A 1 290 ? 4.334 -0.500 10.267 1.00 94.31 290 LEU A C 1
ATOM 2330 O O . LEU A 1 290 ? 4.918 0.586 10.150 1.00 94.31 290 LEU A O 1
ATOM 2334 N N . PRO A 1 291 ? 5.001 -1.632 10.537 1.00 91.75 291 PRO A N 1
ATOM 2335 C CA . PRO A 1 291 ? 6.453 -1.707 10.484 1.00 91.75 291 PRO A CA 1
ATOM 2336 C C . PRO A 1 291 ? 6.949 -1.681 9.036 1.00 91.75 291 PRO A C 1
ATOM 2338 O O . PRO A 1 291 ? 6.205 -2.002 8.109 1.00 91.75 291 PRO A O 1
ATOM 2341 N N . SER A 1 292 ? 8.233 -1.369 8.855 1.00 91.88 292 SER A N 1
ATOM 2342 C CA . SER A 1 292 ? 8.879 -1.522 7.548 1.00 91.88 292 SER A CA 1
ATOM 2343 C C . SER A 1 292 ? 9.313 -2.966 7.334 1.00 91.88 292 SER A C 1
ATOM 2345 O O . SER A 1 292 ? 10.129 -3.511 8.091 1.00 91.88 292 SER A O 1
ATOM 2347 N N . PHE A 1 293 ? 8.824 -3.603 6.269 1.00 93.19 293 PHE A N 1
ATOM 2348 C CA . PHE A 1 293 ? 9.322 -4.924 5.905 1.00 93.19 293 PHE A CA 1
ATOM 2349 C C . PHE A 1 293 ? 10.779 -4.857 5.417 1.00 93.19 293 PHE A C 1
ATOM 2351 O O . PHE A 1 293 ? 11.578 -5.764 5.677 1.00 93.19 293 PHE A O 1
ATOM 2358 N N . TYR A 1 294 ? 11.171 -3.778 4.744 1.00 90.62 294 TYR A N 1
ATOM 2359 C CA . TYR A 1 294 ? 12.538 -3.574 4.289 1.00 90.62 294 TYR A CA 1
ATOM 2360 C C . TYR A 1 294 ? 13.519 -3.538 5.469 1.00 90.62 294 TYR A C 1
ATOM 2362 O O . TYR A 1 294 ? 14.452 -4.347 5.492 1.00 90.62 294 TYR A O 1
ATOM 2370 N N . CYS A 1 295 ? 13.262 -2.694 6.474 1.00 87.56 295 CYS A N 1
ATOM 2371 C CA . CYS A 1 295 ? 14.142 -2.501 7.628 1.00 87.56 295 CYS A CA 1
ATOM 2372 C C . CYS A 1 295 ? 14.032 -3.620 8.673 1.00 87.56 295 CYS A C 1
ATOM 2374 O O . CYS A 1 295 ? 15.048 -4.091 9.183 1.00 87.56 295 CYS A O 1
ATOM 2376 N N . GLU A 1 296 ? 12.814 -4.048 9.009 1.00 86.69 296 GLU A N 1
ATOM 2377 C CA . GLU A 1 296 ? 12.570 -4.890 10.188 1.00 86.69 296 GLU A CA 1
ATOM 2378 C C . GLU A 1 296 ? 12.158 -6.321 9.835 1.00 86.69 296 GLU A C 1
ATOM 2380 O O . GLU A 1 296 ? 12.239 -7.209 10.687 1.00 86.69 296 GLU A O 1
ATOM 2385 N N . LYS A 1 297 ? 11.745 -6.564 8.582 1.00 89.88 297 LYS A N 1
ATOM 2386 C CA . LYS A 1 297 ? 11.125 -7.822 8.125 1.00 89.88 297 LYS A CA 1
ATOM 2387 C C . LYS A 1 297 ? 9.852 -8.163 8.901 1.00 89.88 297 LYS A C 1
ATOM 2389 O O . LYS A 1 297 ? 9.517 -9.333 9.045 1.00 89.88 297 LYS A O 1
ATOM 2394 N N . ARG A 1 298 ? 9.150 -7.159 9.427 1.00 90.38 298 ARG A N 1
ATOM 2395 C CA . ARG A 1 298 ? 7.910 -7.348 10.188 1.00 90.38 298 ARG A CA 1
ATOM 2396 C C . ARG A 1 298 ? 6.682 -7.081 9.325 1.00 90.38 298 ARG A C 1
ATOM 2398 O O . ARG A 1 298 ? 6.744 -6.300 8.380 1.00 90.38 298 ARG A O 1
ATOM 2405 N N . ILE A 1 299 ? 5.583 -7.741 9.669 1.00 91.69 299 ILE A N 1
ATOM 2406 C CA . ILE A 1 299 ? 4.273 -7.620 9.013 1.00 91.69 299 ILE A CA 1
ATOM 2407 C C . ILE A 1 299 ? 3.177 -7.512 10.072 1.00 91.69 299 ILE A C 1
ATOM 2409 O O . ILE A 1 299 ? 3.403 -7.866 11.226 1.00 91.69 299 ILE A O 1
ATOM 2413 N N . LEU A 1 300 ? 1.983 -7.059 9.698 1.00 91.88 300 LEU A N 1
ATOM 2414 C CA . LEU A 1 300 ? 0.799 -7.143 10.557 1.00 91.88 300 LEU A CA 1
ATOM 2415 C C . LEU A 1 300 ? -0.076 -8.321 10.125 1.00 91.88 300 LEU A C 1
ATOM 2417 O O . LEU A 1 300 ? -0.242 -8.567 8.935 1.00 91.88 300 LEU A O 1
ATOM 2421 N N . ILE A 1 301 ? -0.630 -9.040 11.101 1.00 89.75 301 ILE A N 1
ATOM 2422 C CA . ILE A 1 301 ? -1.627 -10.091 10.884 1.00 89.75 301 ILE A CA 1
ATOM 2423 C C . ILE A 1 301 ? -2.836 -9.769 11.763 1.00 89.75 301 ILE A C 1
ATOM 2425 O O . ILE A 1 301 ? -2.677 -9.620 12.977 1.00 89.75 301 ILE A O 1
ATOM 2429 N N . LEU A 1 302 ? -4.008 -9.641 11.142 1.00 88.56 302 LEU A N 1
ATOM 2430 C CA . LEU A 1 302 ? -5.305 -9.449 11.799 1.00 88.56 302 LEU A CA 1
ATOM 2431 C C . LEU A 1 302 ? -6.207 -10.664 11.591 1.00 88.56 302 LEU A C 1
ATOM 2433 O O . LEU A 1 302 ? -6.130 -11.301 10.520 1.00 88.56 302 LEU A O 1
#

InterPro domains:
  IPR029052 Metallo-dependent p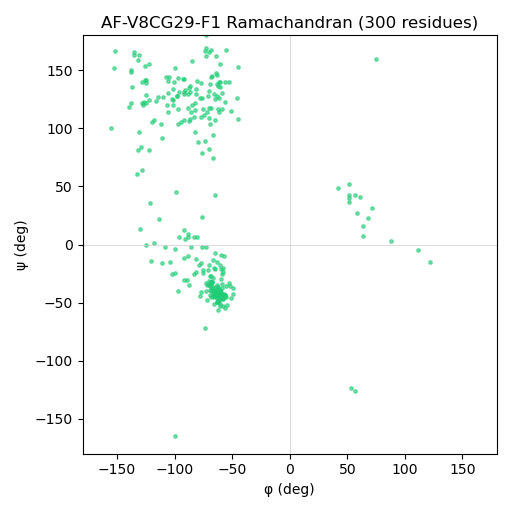hosphatase-like [SSF56300] (20-282)
  IPR043461 UDP-2,3-diacylglucosamine hydrolase LpxH-like [PTHR34990] (79-280)